Protein AF-A0A3L9GDR7-F1 (afdb_monomer)

Organism: Escherichia coli (NCBI:txid562)

Structure (mmCIF, N/CA/C/O backbone):
data_AF-A0A3L9GDR7-F1
#
_entry.id   AF-A0A3L9GDR7-F1
#
loop_
_atom_site.group_PDB
_atom_site.id
_atom_site.type_symbol
_atom_site.label_atom_id
_atom_site.label_alt_id
_atom_site.label_comp_id
_atom_site.label_asym_id
_atom_site.label_entity_id
_atom_site.label_seq_id
_atom_site.pdbx_PDB_ins_code
_atom_site.Cartn_x
_atom_site.Cartn_y
_atom_site.Cartn_z
_atom_site.occupancy
_atom_site.B_iso_or_equiv
_atom_site.auth_seq_id
_atom_site.auth_comp_id
_atom_site.auth_asym_id
_atom_site.auth_atom_id
_atom_site.pdbx_PDB_model_num
ATOM 1 N N . ASP A 1 1 ? 20.371 -0.815 12.938 1.00 69.19 1 ASP A N 1
ATOM 2 C CA . ASP A 1 1 ? 19.865 -1.945 12.138 1.00 69.19 1 ASP A CA 1
ATOM 3 C C . ASP A 1 1 ? 20.265 -1.809 10.680 1.00 69.19 1 ASP A C 1
ATOM 5 O O . ASP A 1 1 ? 20.265 -0.704 10.154 1.00 69.19 1 ASP A O 1
ATOM 9 N N . TYR A 1 2 ? 20.682 -2.911 10.053 1.00 84.44 2 TYR A N 1
ATOM 10 C CA . TYR A 1 2 ? 21.252 -2.934 8.693 1.00 84.44 2 TYR A CA 1
ATOM 11 C C . TYR A 1 2 ? 20.201 -3.149 7.584 1.00 84.44 2 TYR A C 1
ATOM 13 O O . TYR A 1 2 ? 20.555 -3.310 6.415 1.00 84.44 2 TYR A O 1
ATOM 21 N N . GLY A 1 3 ? 18.912 -3.115 7.931 1.00 91.44 3 GLY A N 1
ATOM 22 C CA . GLY A 1 3 ? 17.805 -3.408 7.024 1.00 91.44 3 GLY A CA 1
ATOM 23 C C . GLY A 1 3 ? 17.495 -4.900 6.913 1.00 91.44 3 GLY A C 1
ATOM 24 O O . GLY A 1 3 ? 18.061 -5.732 7.619 1.00 91.44 3 GLY A O 1
ATOM 25 N N . SER A 1 4 ? 16.556 -5.223 6.033 1.00 94.88 4 SER A N 1
ATOM 26 C CA . SER A 1 4 ? 16.102 -6.576 5.719 1.00 94.88 4 SER A CA 1
ATOM 27 C C . SER A 1 4 ? 16.281 -6.836 4.231 1.00 94.88 4 SER A C 1
ATOM 29 O O . SER A 1 4 ? 15.969 -5.980 3.406 1.00 94.88 4 SER A O 1
ATOM 31 N N . PHE A 1 5 ? 16.783 -8.020 3.900 1.00 96.75 5 PHE A N 1
ATOM 32 C CA . PHE A 1 5 ? 16.970 -8.487 2.532 1.00 96.75 5 PHE A CA 1
ATOM 33 C C . PHE A 1 5 ? 16.179 -9.775 2.331 1.00 96.75 5 PHE A C 1
ATOM 35 O O . PHE A 1 5 ? 16.183 -10.640 3.209 1.00 96.75 5 PHE A O 1
ATOM 42 N N . TYR A 1 6 ? 15.541 -9.919 1.174 1.00 95.88 6 TYR A N 1
ATOM 43 C CA . TYR A 1 6 ? 14.895 -11.163 0.782 1.00 95.88 6 TYR A CA 1
ATOM 44 C C . TYR A 1 6 ? 15.199 -11.513 -0.674 1.00 95.88 6 TYR A C 1
ATOM 46 O O . TYR A 1 6 ? 15.407 -10.647 -1.525 1.00 95.88 6 TYR A O 1
ATOM 54 N N . LEU A 1 7 ? 15.186 -12.814 -0.946 1.00 96.25 7 LEU A N 1
ATOM 55 C CA . LEU A 1 7 ? 15.279 -13.396 -2.275 1.00 96.25 7 LEU A CA 1
ATOM 56 C C . LEU A 1 7 ? 14.340 -14.601 -2.328 1.00 96.25 7 LEU A C 1
ATOM 58 O O . LEU A 1 7 ? 14.372 -15.456 -1.445 1.00 96.25 7 LEU A O 1
ATOM 62 N N . SER A 1 8 ? 13.520 -14.669 -3.368 1.00 95.56 8 SER A N 1
ATOM 63 C CA . SER A 1 8 ? 12.619 -15.781 -3.651 1.00 95.56 8 SER A CA 1
ATOM 64 C C . SER A 1 8 ? 12.641 -16.080 -5.145 1.00 95.56 8 SER A C 1
ATOM 66 O O . SER A 1 8 ? 12.823 -15.177 -5.960 1.00 95.56 8 SER A O 1
ATOM 68 N N . GLY A 1 9 ? 12.464 -17.340 -5.527 1.00 93.06 9 GLY A N 1
ATOM 69 C CA . GLY A 1 9 ? 12.417 -17.725 -6.929 1.00 93.06 9 GLY A CA 1
ATOM 70 C C . GLY A 1 9 ? 11.840 -19.113 -7.139 1.00 93.06 9 GLY A C 1
ATOM 71 O O . GLY A 1 9 ? 11.820 -19.943 -6.233 1.00 93.06 9 GLY A O 1
ATOM 72 N N . SER A 1 10 ? 11.355 -19.353 -8.351 1.00 91.75 10 SER A N 1
ATOM 73 C CA . SER A 1 10 ? 10.841 -20.646 -8.793 1.00 91.75 10 SER A CA 1
ATOM 74 C C . SER A 1 10 ? 11.346 -20.964 -10.190 1.00 91.75 10 SER A C 1
ATOM 76 O O . SER A 1 10 ? 11.576 -20.072 -11.011 1.00 91.75 10 SER A O 1
ATOM 78 N N . TRP A 1 11 ? 11.519 -22.256 -10.448 1.00 89.38 11 TRP A N 1
ATOM 79 C CA . TRP A 1 11 ? 11.953 -22.779 -11.730 1.00 89.38 11 TRP A CA 1
ATOM 80 C C . TRP A 1 11 ? 11.004 -23.894 -12.161 1.00 89.38 11 TRP A C 1
ATOM 82 O O . TRP A 1 11 ? 10.656 -24.756 -11.354 1.00 89.38 11 TRP A O 1
ATOM 92 N N . SER A 1 12 ? 10.521 -23.846 -13.398 1.00 87.44 12 SER A N 1
ATOM 93 C CA . SER A 1 12 ? 9.540 -24.794 -13.922 1.00 87.44 12 SER A CA 1
ATOM 94 C C . SER A 1 12 ? 9.901 -25.216 -15.337 1.00 87.44 12 SER A C 1
ATOM 96 O O . SER A 1 12 ? 10.039 -24.374 -16.226 1.00 87.44 12 SER A O 1
ATOM 98 N N . ASP A 1 13 ? 10.002 -26.528 -15.525 1.00 85.88 13 ASP A N 1
ATOM 99 C CA . ASP A 1 13 ? 10.283 -27.173 -16.803 1.00 85.88 13 ASP A CA 1
ATOM 100 C C . ASP A 1 13 ? 9.023 -27.893 -17.306 1.00 85.88 13 ASP A C 1
ATOM 102 O O . ASP A 1 13 ? 8.392 -28.662 -16.571 1.00 85.88 13 ASP A O 1
ATOM 106 N N . TYR A 1 14 ? 8.628 -27.607 -18.547 1.00 79.81 14 TYR A N 1
ATOM 107 C CA . TYR A 1 14 ? 7.411 -28.134 -19.153 1.00 79.81 14 TYR A CA 1
ATOM 108 C C . TYR A 1 14 ? 7.741 -29.192 -20.205 1.00 79.81 14 TYR A C 1
ATOM 110 O O . TYR A 1 14 ? 8.049 -28.889 -21.357 1.00 79.81 14 TYR A O 1
ATOM 118 N N . TRP A 1 15 ? 7.548 -30.456 -19.823 1.00 80.69 15 TRP A N 1
ATOM 119 C CA . TRP A 1 15 ? 7.809 -31.645 -20.645 1.00 80.69 15 TRP A CA 1
ATOM 120 C C . TRP A 1 15 ? 7.167 -31.619 -22.043 1.00 80.69 15 TRP A C 1
ATOM 122 O O . TRP A 1 15 ? 7.734 -32.156 -22.988 1.00 80.69 15 TRP A O 1
ATOM 132 N N . ALA A 1 16 ? 5.981 -31.018 -22.184 1.00 75.31 16 ALA A N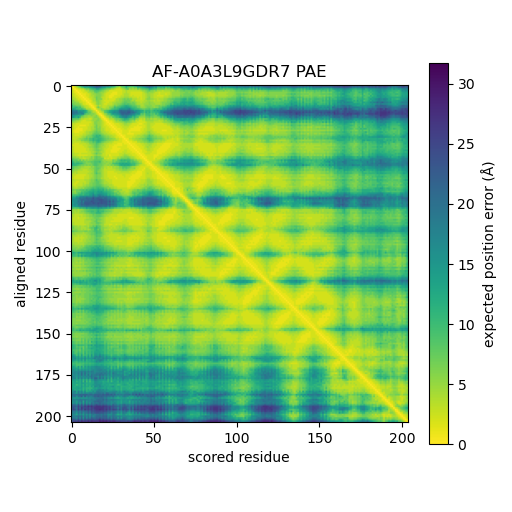 1
ATOM 133 C CA . ALA A 1 16 ? 5.218 -31.024 -23.434 1.00 75.31 16 ALA A CA 1
ATOM 134 C C . ALA A 1 16 ? 5.614 -29.910 -24.419 1.00 75.31 16 ALA A C 1
ATOM 136 O O . ALA A 1 16 ? 5.437 -30.076 -25.623 1.00 75.31 16 ALA A O 1
ATOM 137 N N . SER A 1 17 ? 6.124 -28.777 -23.927 1.00 71.06 17 SER A N 1
ATOM 138 C CA . SER A 1 17 ? 6.478 -27.615 -24.757 1.00 71.06 17 SER A CA 1
ATOM 139 C C . SER A 1 17 ? 7.986 -27.388 -24.874 1.00 71.06 17 SER A C 1
ATOM 141 O O . SER A 1 17 ? 8.406 -26.581 -25.700 1.00 71.06 17 SER A O 1
ATOM 143 N N . GLY A 1 18 ? 8.802 -28.060 -24.049 1.00 70.31 18 GLY A N 1
ATOM 144 C CA . GLY A 1 18 ? 10.247 -27.827 -23.952 1.00 70.31 18 GLY A CA 1
ATOM 145 C C . GLY A 1 18 ? 10.604 -26.419 -23.460 1.00 70.31 18 GLY A C 1
ATOM 146 O O . GLY A 1 18 ? 11.752 -25.995 -23.586 1.00 70.31 18 GLY A O 1
ATOM 147 N N . GLN A 1 19 ? 9.620 -25.669 -22.951 1.00 74.69 19 GLN A N 1
ATOM 148 C CA . GLN A 1 19 ? 9.817 -24.319 -22.445 1.00 74.69 19 GLN A CA 1
ATOM 149 C C . GLN A 1 19 ? 10.248 -24.352 -20.989 1.00 74.69 19 GLN A C 1
ATOM 151 O O . GLN A 1 19 ? 9.677 -25.061 -20.160 1.00 74.69 19 GLN A O 1
ATOM 156 N N . ASN A 1 20 ? 11.203 -23.484 -20.685 1.00 80.12 20 ASN A N 1
ATOM 157 C CA . ASN A 1 20 ? 11.745 -23.334 -19.358 1.00 80.12 20 ASN A CA 1
ATOM 158 C C . ASN A 1 20 ? 11.376 -21.963 -18.782 1.00 80.12 20 ASN A C 1
ATOM 160 O O . ASN A 1 20 ? 11.684 -20.942 -19.398 1.00 80.12 20 ASN A O 1
ATOM 164 N N . ARG A 1 21 ? 10.727 -21.929 -17.613 1.00 86.06 21 ARG A N 1
ATOM 165 C CA . ARG A 1 21 ? 10.271 -20.684 -16.975 1.00 86.06 21 ARG A CA 1
ATOM 166 C C . ARG A 1 21 ? 10.920 -20.500 -15.614 1.00 86.06 21 ARG A C 1
ATOM 168 O O . ARG A 1 21 ? 10.856 -21.374 -14.754 1.00 86.06 21 ARG A O 1
ATOM 175 N N . SER A 1 22 ? 11.512 -19.331 -15.409 1.00 88.38 22 SER A N 1
ATOM 176 C CA . SER A 1 22 ? 12.100 -18.916 -14.134 1.00 88.38 22 SER A CA 1
ATOM 177 C C . SER A 1 22 ? 11.459 -17.619 -13.653 1.00 88.38 22 SER A C 1
ATOM 179 O O . SER A 1 22 ? 11.500 -16.626 -14.384 1.00 88.38 22 SER A O 1
ATOM 181 N N . ASN A 1 23 ? 10.931 -17.607 -12.430 1.00 92.38 23 ASN A N 1
ATOM 182 C CA . ASN A 1 23 ? 10.469 -16.392 -11.757 1.00 92.38 23 ASN A CA 1
ATOM 183 C C . ASN A 1 23 ? 11.406 -16.084 -10.593 1.00 92.38 23 ASN A C 1
ATOM 185 O O . ASN A 1 23 ? 11.837 -17.005 -9.896 1.00 92.38 23 ASN A O 1
ATOM 189 N N . TYR A 1 24 ? 11.691 -14.811 -10.345 1.00 93.69 24 TYR A N 1
ATOM 190 C CA . TYR A 1 24 ? 12.444 -14.399 -9.161 1.00 93.69 24 TYR A CA 1
ATOM 191 C C . TYR A 1 24 ? 11.939 -13.066 -8.623 1.00 93.69 24 TYR A C 1
ATOM 193 O O . TYR A 1 24 ? 11.409 -12.245 -9.366 1.00 93.69 24 TYR A O 1
ATOM 201 N N . SER A 1 25 ? 12.129 -12.851 -7.328 1.00 95.94 25 SER A N 1
ATOM 202 C CA . SER A 1 25 ? 11.880 -11.595 -6.635 1.00 95.94 25 SER A CA 1
ATOM 203 C C . SER A 1 25 ? 12.989 -11.373 -5.615 1.00 95.94 25 SER A C 1
ATOM 205 O O . SER A 1 25 ? 13.296 -12.253 -4.809 1.00 95.94 25 SER A O 1
ATOM 207 N N . ILE A 1 26 ? 13.621 -10.212 -5.683 1.00 97.06 26 ILE A N 1
ATOM 208 C CA . ILE A 1 26 ? 14.685 -9.778 -4.785 1.00 97.06 26 ILE A CA 1
ATOM 209 C C . ILE A 1 26 ? 14.302 -8.422 -4.219 1.00 97.06 26 ILE A C 1
ATOM 211 O O . ILE A 1 26 ? 13.814 -7.561 -4.949 1.00 97.06 26 ILE A O 1
ATOM 215 N N . GLY A 1 27 ? 14.544 -8.202 -2.932 1.00 97.31 27 GLY A N 1
ATOM 216 C CA . GLY A 1 27 ? 14.268 -6.911 -2.332 1.00 97.31 27 GLY A CA 1
ATOM 217 C C . GLY A 1 27 ? 15.111 -6.606 -1.112 1.00 97.31 27 GLY A C 1
ATOM 218 O O . GLY A 1 27 ? 15.618 -7.488 -0.422 1.00 97.31 27 GLY A O 1
ATOM 219 N N . TYR A 1 28 ? 15.250 -5.312 -0.864 1.00 97.44 28 TYR A N 1
ATOM 220 C CA . TYR A 1 28 ? 15.905 -4.746 0.296 1.00 97.44 28 TYR A CA 1
ATOM 221 C C . TYR A 1 28 ? 15.039 -3.628 0.864 1.00 97.44 28 TYR A C 1
ATOM 223 O O . TYR A 1 28 ? 14.533 -2.788 0.124 1.00 97.44 28 TYR A O 1
ATOM 231 N N . SER A 1 29 ? 14.889 -3.591 2.180 1.00 97.12 29 SER A N 1
ATOM 232 C CA . SER A 1 29 ? 14.174 -2.526 2.875 1.00 97.12 29 SER A CA 1
ATOM 233 C C . SER A 1 29 ? 14.915 -2.116 4.130 1.00 97.12 29 SER A C 1
ATOM 235 O O . SER A 1 29 ? 15.458 -2.965 4.837 1.00 97.12 29 SER A O 1
ATOM 237 N N . ASN A 1 30 ? 14.904 -0.831 4.454 1.00 96.50 30 ASN A N 1
ATOM 238 C CA . ASN A 1 30 ? 15.492 -0.338 5.688 1.00 96.50 30 ASN A CA 1
ATOM 239 C C . ASN A 1 30 ? 14.718 0.871 6.226 1.00 96.50 30 ASN A C 1
ATOM 241 O O . ASN A 1 30 ? 13.957 1.525 5.514 1.00 96.50 30 ASN A O 1
ATOM 245 N N . SER A 1 31 ? 14.929 1.165 7.502 1.00 94.25 31 SER A N 1
ATOM 246 C CA . SER A 1 31 ? 14.439 2.361 8.176 1.00 94.25 31 SER A CA 1
ATOM 247 C C . SER A 1 31 ? 15.587 3.339 8.409 1.00 94.25 31 SER A C 1
ATOM 249 O O . SER A 1 31 ? 16.656 2.963 8.888 1.00 94.25 31 SER A O 1
ATOM 251 N N . ALA A 1 32 ? 15.347 4.606 8.108 1.00 90.50 32 ALA A N 1
ATOM 252 C CA . ALA A 1 32 ? 16.187 5.742 8.444 1.00 90.50 32 ALA A CA 1
ATOM 253 C C . ALA A 1 32 ? 15.490 6.627 9.496 1.00 90.50 32 ALA A C 1
ATOM 255 O O . ALA A 1 32 ? 14.330 6.424 9.847 1.00 90.50 32 ALA A O 1
ATOM 256 N N . SER A 1 33 ? 16.182 7.653 9.994 1.00 89.50 33 SER A N 1
ATOM 257 C CA . SER A 1 33 ? 15.616 8.594 10.976 1.00 89.50 33 SER A CA 1
ATOM 258 C C . SER A 1 33 ? 14.411 9.388 10.454 1.00 89.50 33 SER A C 1
ATOM 260 O O . SER A 1 33 ? 13.586 9.840 11.247 1.00 89.50 33 SER A O 1
ATOM 262 N N . TRP A 1 34 ? 14.313 9.558 9.133 1.00 88.25 34 TRP A N 1
ATOM 263 C CA . TRP A 1 34 ? 13.260 10.314 8.456 1.00 88.25 34 TRP A CA 1
ATOM 264 C C . TRP A 1 34 ? 12.086 9.449 7.974 1.00 88.25 34 TRP A C 1
ATOM 266 O O . TRP A 1 34 ? 11.064 10.001 7.581 1.00 88.25 34 TRP A O 1
ATOM 276 N N . GLY A 1 35 ? 12.197 8.119 7.993 1.00 92.88 35 GLY A N 1
ATOM 277 C CA . GLY A 1 35 ? 11.185 7.228 7.423 1.00 92.88 35 GLY A CA 1
ATOM 278 C C . GLY A 1 35 ? 11.744 5.860 7.054 1.00 92.88 35 GLY A C 1
ATOM 279 O O . GLY A 1 35 ? 12.823 5.482 7.501 1.00 92.88 35 GLY A O 1
ATOM 280 N N . SER A 1 36 ? 11.033 5.109 6.226 1.00 95.31 36 SER A N 1
ATOM 281 C CA . SER A 1 36 ? 11.498 3.838 5.670 1.00 95.31 36 SER A CA 1
ATOM 282 C C . SER A 1 36 ? 11.566 3.891 4.152 1.00 95.31 36 SER A C 1
ATOM 284 O O . SER A 1 36 ? 10.910 4.705 3.499 1.00 95.31 36 SER A O 1
ATOM 286 N N . TYR A 1 37 ? 12.401 3.028 3.588 1.00 95.69 37 TYR A N 1
ATOM 287 C CA . TYR A 1 37 ? 12.510 2.854 2.151 1.00 95.69 37 TYR A CA 1
ATOM 288 C C . TYR A 1 37 ? 12.671 1.381 1.799 1.00 95.69 37 TYR A C 1
ATOM 290 O O . TYR A 1 37 ? 13.215 0.589 2.575 1.00 95.69 37 TYR A O 1
ATOM 298 N N . SER A 1 38 ? 12.221 1.016 0.608 1.00 97.38 38 SER A N 1
ATOM 299 C CA . SER A 1 38 ? 12.443 -0.300 0.036 1.00 97.38 38 SER A CA 1
ATOM 300 C C . SER A 1 38 ? 12.698 -0.221 -1.461 1.00 97.38 38 SER A C 1
ATOM 302 O O . SER A 1 38 ? 12.231 0.681 -2.155 1.00 97.38 38 SER A O 1
ATOM 304 N N . VAL A 1 39 ? 13.478 -1.178 -1.945 1.00 97.44 39 VAL A N 1
ATOM 305 C CA . VAL A 1 39 ? 13.720 -1.434 -3.358 1.00 97.44 39 VAL A CA 1
ATOM 306 C C . VAL A 1 39 ? 13.512 -2.915 -3.608 1.00 97.44 39 VAL A C 1
ATOM 308 O O . VAL A 1 39 ? 14.019 -3.749 -2.857 1.00 97.44 39 VAL A O 1
ATOM 311 N N . SER A 1 40 ? 12.783 -3.258 -4.658 1.00 97.38 40 SER A N 1
ATOM 312 C CA . SER A 1 40 ? 12.674 -4.636 -5.119 1.00 97.38 40 SER A CA 1
ATOM 313 C C . SER A 1 40 ? 12.735 -4.721 -6.634 1.00 97.38 40 SER A C 1
ATOM 315 O O . SER A 1 40 ? 12.433 -3.768 -7.348 1.00 97.38 40 SER A O 1
ATOM 317 N N . ALA A 1 41 ? 13.168 -5.875 -7.123 1.00 96.94 41 ALA A N 1
ATOM 318 C CA . ALA A 1 41 ? 13.148 -6.237 -8.527 1.00 96.94 41 ALA A CA 1
ATOM 319 C C . ALA A 1 41 ? 12.533 -7.627 -8.657 1.00 96.94 41 ALA A C 1
ATOM 321 O O . ALA A 1 41 ? 12.805 -8.512 -7.844 1.00 96.94 41 ALA A O 1
ATOM 322 N N . GLN A 1 42 ? 11.727 -7.839 -9.686 1.00 95.88 42 GLN A N 1
ATOM 323 C CA . GLN A 1 42 ? 11.112 -9.132 -9.945 1.00 95.88 42 GLN A CA 1
ATOM 324 C C . GLN A 1 42 ? 11.038 -9.426 -11.437 1.00 95.88 42 GLN A C 1
ATOM 326 O O . GLN A 1 42 ? 10.917 -8.509 -12.245 1.00 95.88 42 GLN A O 1
ATOM 331 N N . ARG A 1 43 ? 11.077 -10.715 -11.770 1.00 94.44 43 ARG A N 1
ATOM 332 C CA . ARG A 1 43 ? 10.770 -11.246 -13.096 1.00 94.44 43 ARG A CA 1
ATOM 333 C C . ARG A 1 43 ? 9.599 -12.203 -12.996 1.00 94.44 43 ARG A C 1
ATOM 335 O O . ARG A 1 43 ? 9.633 -13.141 -12.195 1.00 94.44 43 ARG A O 1
ATOM 342 N N . SER A 1 44 ? 8.625 -11.997 -13.867 1.00 92.06 44 SER A N 1
ATOM 343 C CA . SER A 1 44 ? 7.516 -12.909 -14.121 1.00 92.06 44 SER A CA 1
ATOM 344 C C . SER A 1 44 ? 7.391 -13.216 -15.618 1.00 92.06 44 SER A C 1
ATOM 346 O O . SER A 1 44 ? 8.211 -12.758 -16.416 1.00 92.06 44 SER A O 1
ATOM 348 N N . TRP A 1 45 ? 6.412 -14.033 -15.998 1.00 88.88 45 TRP A N 1
ATOM 349 C CA . TRP A 1 45 ? 6.104 -14.362 -17.391 1.00 88.88 45 TRP A CA 1
ATOM 350 C C . TRP A 1 45 ? 4.629 -14.077 -17.648 1.00 88.88 45 TRP A C 1
ATOM 352 O O . TRP A 1 45 ? 3.791 -14.445 -16.822 1.00 88.88 45 TRP A O 1
ATOM 362 N N . ASN A 1 46 ? 4.315 -13.451 -18.779 1.00 83.69 46 ASN A N 1
ATOM 363 C CA . ASN A 1 46 ? 2.932 -13.220 -19.188 1.00 83.69 46 ASN A CA 1
ATOM 364 C C . ASN A 1 46 ? 2.333 -14.455 -19.900 1.00 83.69 46 ASN A C 1
ATOM 366 O O . ASN A 1 46 ? 2.992 -15.488 -20.072 1.00 83.69 46 ASN A O 1
ATOM 370 N N . GLU A 1 47 ? 1.065 -14.351 -20.305 1.00 79.44 47 GLU A N 1
ATOM 371 C CA . GLU A 1 47 ? 0.337 -15.422 -21.003 1.00 79.44 47 GLU A CA 1
ATOM 372 C C . GLU A 1 47 ? 0.968 -15.782 -22.360 1.00 79.44 47 GLU A C 1
ATOM 374 O O . GLU A 1 47 ? 0.966 -16.954 -22.741 1.00 79.44 47 GLU A O 1
ATOM 379 N N . ASP A 1 48 ? 1.591 -14.806 -23.029 1.00 83.19 48 ASP A N 1
ATOM 380 C CA . ASP A 1 48 ? 2.271 -14.965 -24.321 1.00 83.19 48 ASP A CA 1
ATOM 381 C C . ASP A 1 48 ? 3.659 -15.624 -24.205 1.00 83.19 48 ASP A C 1
ATOM 383 O O . ASP A 1 48 ? 4.257 -16.021 -25.206 1.00 83.19 48 ASP A O 1
ATOM 387 N N . GLY A 1 49 ? 4.169 -15.796 -22.981 1.00 81.88 49 GLY A N 1
ATOM 388 C CA . GLY A 1 49 ? 5.495 -16.355 -22.731 1.00 81.88 49 GLY A CA 1
ATOM 389 C C . GLY A 1 49 ? 6.633 -15.343 -22.872 1.00 81.88 49 GLY A C 1
ATOM 390 O O . GLY A 1 49 ? 7.783 -15.755 -23.002 1.00 81.88 49 GLY A O 1
ATOM 391 N N . ASP A 1 50 ? 6.344 -14.047 -22.799 1.00 87.25 50 ASP A N 1
ATOM 392 C CA . ASP A 1 50 ? 7.348 -12.998 -22.653 1.00 87.25 50 ASP A CA 1
ATOM 393 C C . ASP A 1 50 ? 7.672 -12.757 -21.176 1.00 87.25 50 ASP A C 1
ATOM 395 O O . ASP A 1 50 ? 6.812 -12.836 -20.294 1.00 87.25 50 ASP A O 1
ATOM 399 N N . THR A 1 51 ? 8.928 -12.407 -20.897 1.00 89.81 51 THR A N 1
ATOM 400 C CA . THR A 1 51 ? 9.348 -12.007 -19.551 1.00 89.81 51 THR A CA 1
ATOM 401 C C . THR A 1 51 ? 8.811 -10.625 -19.216 1.00 89.81 51 THR A C 1
ATOM 403 O O . THR A 1 51 ? 8.995 -9.688 -19.997 1.00 89.81 51 THR A O 1
ATOM 406 N N . ASP A 1 52 ? 8.233 -10.473 -18.034 1.00 91.62 52 ASP A N 1
ATOM 407 C CA . ASP A 1 52 ? 7.831 -9.193 -17.467 1.00 91.62 52 ASP A CA 1
ATOM 408 C C . ASP A 1 52 ? 8.712 -8.877 -16.255 1.00 91.62 52 ASP A C 1
ATOM 410 O O . ASP A 1 52 ? 8.620 -9.520 -15.204 1.00 91.62 52 ASP A O 1
ATOM 414 N N . ASP A 1 53 ? 9.641 -7.947 -16.459 1.00 94.31 53 ASP A N 1
ATOM 415 C CA . ASP A 1 53 ? 10.597 -7.491 -15.459 1.00 94.31 53 ASP A CA 1
ATOM 416 C C . ASP A 1 53 ? 10.072 -6.207 -14.838 1.00 94.31 53 ASP A C 1
ATOM 418 O O . ASP A 1 53 ? 9.648 -5.310 -15.554 1.00 94.31 53 ASP A O 1
ATOM 422 N N . SER A 1 54 ? 10.125 -6.078 -13.518 1.00 95.12 54 SER A N 1
ATOM 423 C CA . SER A 1 54 ? 9.706 -4.850 -12.846 1.00 95.12 54 SER A CA 1
ATOM 424 C C . SER A 1 54 ? 10.632 -4.508 -11.694 1.00 95.12 54 SER A C 1
ATOM 426 O O . SER A 1 54 ? 11.033 -5.383 -10.927 1.00 95.12 54 SER A O 1
ATOM 428 N N . VAL A 1 55 ? 10.935 -3.222 -11.543 1.00 97.19 55 VAL A N 1
ATOM 429 C CA . VAL A 1 55 ? 11.546 -2.663 -10.334 1.00 97.19 55 VAL A CA 1
ATOM 430 C C . VAL A 1 55 ? 10.530 -1.810 -9.602 1.00 97.19 55 VAL A C 1
ATOM 432 O O . VAL A 1 55 ? 9.777 -1.076 -10.234 1.00 97.19 55 VAL A O 1
ATOM 435 N N . TYR A 1 56 ? 10.555 -1.888 -8.276 1.00 97.44 56 TYR A N 1
ATOM 436 C CA . TYR A 1 56 ? 9.746 -1.093 -7.368 1.00 97.44 56 TYR A CA 1
ATOM 437 C C . TYR A 1 56 ? 10.646 -0.353 -6.385 1.00 97.44 56 TYR A C 1
ATOM 439 O O . TYR A 1 56 ? 11.610 -0.907 -5.858 1.00 97.44 56 TYR A O 1
ATOM 447 N N . LEU A 1 57 ? 10.307 0.901 -6.121 1.00 97.75 57 LEU A N 1
ATOM 448 C CA . LEU A 1 57 ? 10.892 1.736 -5.083 1.00 97.75 57 LEU A CA 1
ATOM 449 C C . LEU A 1 57 ? 9.749 2.248 -4.216 1.00 97.75 57 LEU A C 1
ATOM 451 O O . LEU A 1 57 ? 8.764 2.746 -4.750 1.00 97.75 57 LEU A O 1
ATOM 455 N N . SER A 1 58 ? 9.871 2.151 -2.898 1.00 97.12 58 SER A N 1
ATOM 456 C CA . SER A 1 58 ? 8.886 2.700 -1.967 1.00 97.12 58 SER A CA 1
ATOM 457 C C . SER A 1 58 ? 9.575 3.527 -0.898 1.00 97.12 58 SER A C 1
ATOM 459 O O . SER A 1 58 ? 10.619 3.135 -0.382 1.00 97.12 58 SER A O 1
ATOM 461 N N . PHE A 1 59 ? 8.968 4.649 -0.541 1.00 96.56 59 PHE A N 1
ATOM 462 C CA . PHE A 1 59 ? 9.391 5.541 0.529 1.00 96.56 59 PHE A CA 1
ATOM 463 C C . PHE A 1 59 ? 8.183 5.842 1.407 1.00 96.56 59 PHE A C 1
ATOM 465 O O . PHE A 1 59 ? 7.158 6.274 0.888 1.00 96.56 59 PHE A O 1
ATOM 472 N N . THR A 1 60 ? 8.309 5.666 2.717 1.00 96.38 60 THR A N 1
ATOM 473 C CA . THR A 1 60 ? 7.255 5.997 3.683 1.00 96.38 60 THR A CA 1
ATOM 474 C C . THR A 1 60 ? 7.817 6.965 4.709 1.00 96.38 60 THR A C 1
ATOM 476 O O . THR A 1 60 ? 8.777 6.661 5.417 1.00 96.38 60 THR A O 1
ATOM 479 N N . ILE A 1 61 ? 7.222 8.151 4.791 1.00 95.06 61 ILE A N 1
ATOM 480 C CA . ILE A 1 61 ? 7.671 9.251 5.643 1.00 95.06 61 ILE A CA 1
ATOM 481 C C . ILE A 1 61 ? 6.546 9.592 6.624 1.00 95.06 61 ILE A C 1
ATOM 483 O O . ILE A 1 61 ? 5.495 10.080 6.200 1.00 95.06 61 ILE A O 1
ATOM 487 N N . PRO A 1 62 ? 6.738 9.386 7.938 1.00 92.88 62 PRO A N 1
ATOM 488 C CA . PRO A 1 62 ? 5.809 9.898 8.936 1.00 92.88 62 PRO A CA 1
ATOM 489 C C . PRO A 1 62 ? 5.817 11.432 8.916 1.00 92.88 62 PRO A C 1
ATOM 491 O O . PRO A 1 62 ? 6.871 12.062 9.016 1.00 92.88 62 PRO A O 1
ATOM 494 N N . ILE A 1 63 ? 4.644 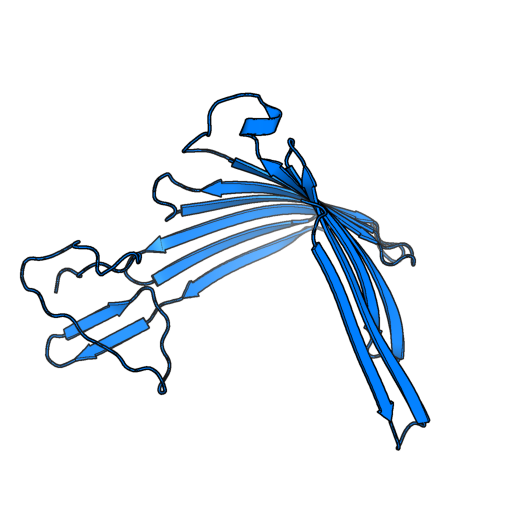12.056 8.818 1.00 89.25 63 ILE A N 1
ATOM 495 C CA . ILE A 1 63 ? 4.496 13.517 8.694 1.00 89.25 63 ILE A CA 1
ATOM 496 C C . ILE A 1 63 ? 5.089 14.246 9.908 1.00 89.25 63 ILE A C 1
ATOM 498 O O . ILE A 1 63 ? 5.679 15.313 9.759 1.00 89.25 63 ILE A O 1
ATOM 502 N N . GLU A 1 64 ? 5.005 13.652 11.098 1.00 87.44 64 GLU A N 1
ATOM 503 C CA . GLU A 1 64 ? 5.654 14.158 12.317 1.00 87.44 64 GLU A CA 1
ATOM 504 C C . GLU A 1 64 ? 7.174 14.343 12.161 1.00 87.44 64 GLU A C 1
ATOM 506 O O . GLU A 1 64 ? 7.729 15.334 12.632 1.00 87.44 64 GLU A O 1
ATOM 511 N N . LYS A 1 65 ? 7.851 13.437 11.440 1.00 84.69 65 LYS A N 1
ATOM 512 C CA . LYS A 1 65 ? 9.296 13.501 11.187 1.00 84.69 65 LYS A CA 1
ATOM 513 C C . LYS A 1 65 ? 9.627 14.563 10.148 1.00 84.69 65 LYS A C 1
ATOM 515 O O . LYS A 1 65 ? 10.682 15.181 10.237 1.00 84.69 65 LYS A O 1
ATOM 520 N N . LEU A 1 66 ? 8.722 14.793 9.194 1.00 82.12 66 LEU A N 1
ATOM 521 C CA . LEU A 1 66 ? 8.863 15.826 8.169 1.00 82.12 66 LEU A CA 1
ATOM 522 C C . LEU A 1 66 ? 8.660 17.238 8.740 1.00 82.12 66 LEU A C 1
ATOM 524 O O . LEU A 1 66 ? 9.395 18.156 8.390 1.00 82.12 66 LEU A O 1
ATOM 528 N N . LEU A 1 67 ? 7.660 17.412 9.610 1.00 82.19 67 LEU A N 1
ATOM 529 C CA . LEU A 1 67 ? 7.285 18.711 10.180 1.00 82.19 67 LEU A CA 1
ATOM 530 C C . LEU A 1 67 ? 7.986 19.018 11.513 1.00 82.19 67 LEU A C 1
ATOM 532 O O . LEU A 1 67 ? 7.882 20.141 12.003 1.00 82.19 67 LEU A O 1
ATOM 536 N N . GLY A 1 68 ? 8.679 18.043 12.109 1.00 74.19 68 GLY A N 1
ATOM 537 C CA . GLY A 1 68 ? 9.349 18.192 13.404 1.00 74.19 68 GLY A CA 1
ATOM 538 C C . GLY A 1 68 ? 8.384 18.427 14.570 1.00 74.19 68 GLY A C 1
ATOM 539 O O . GLY A 1 68 ? 8.777 19.003 15.582 1.00 74.19 68 GLY A O 1
ATOM 540 N N . THR A 1 69 ? 7.119 18.031 14.420 1.00 73.69 69 THR A N 1
ATOM 541 C CA . THR A 1 69 ? 6.072 18.200 15.436 1.00 73.69 69 THR A CA 1
ATOM 542 C C . THR A 1 69 ? 5.853 16.907 16.211 1.00 73.69 69 THR A C 1
ATOM 544 O O . THR A 1 69 ? 6.158 15.827 15.712 1.00 73.69 69 THR A O 1
ATOM 547 N N . GLU A 1 70 ? 5.265 17.004 17.405 1.00 74.44 70 GLU A N 1
ATOM 548 C CA . GLU A 1 70 ? 4.812 15.825 18.148 1.00 74.44 70 GLU A CA 1
ATOM 549 C C . GLU A 1 70 ? 3.813 14.983 17.338 1.00 74.44 70 GLU A C 1
ATOM 551 O O . GLU A 1 70 ? 3.144 15.477 16.418 1.00 74.44 70 GLU A O 1
ATOM 556 N N . GLN A 1 71 ? 3.739 13.701 17.695 1.00 68.69 71 GLN A N 1
ATOM 557 C CA . GLN A 1 71 ? 2.912 12.698 17.040 1.00 68.69 71 GLN A CA 1
ATOM 558 C C . GLN A 1 71 ? 1.447 13.131 17.045 1.00 68.69 71 GLN A C 1
ATOM 560 O O . GLN A 1 71 ? 0.805 13.237 18.091 1.00 68.69 71 GLN A O 1
ATOM 565 N N . ARG A 1 72 ? 0.911 13.418 15.856 1.00 68.06 72 ARG A N 1
ATOM 566 C CA . ARG A 1 72 ? -0.484 13.832 15.708 1.00 68.06 72 ARG A CA 1
ATOM 567 C C . ARG A 1 72 ? -1.391 12.620 15.886 1.00 68.06 72 ARG A C 1
ATOM 569 O O . ARG A 1 72 ? -1.298 11.656 15.127 1.00 68.06 72 ARG A O 1
ATOM 576 N N . THR A 1 73 ? -2.304 12.692 16.849 1.00 68.06 73 THR A N 1
ATOM 577 C CA . THR A 1 73 ? -3.316 11.645 17.060 1.00 68.06 73 TH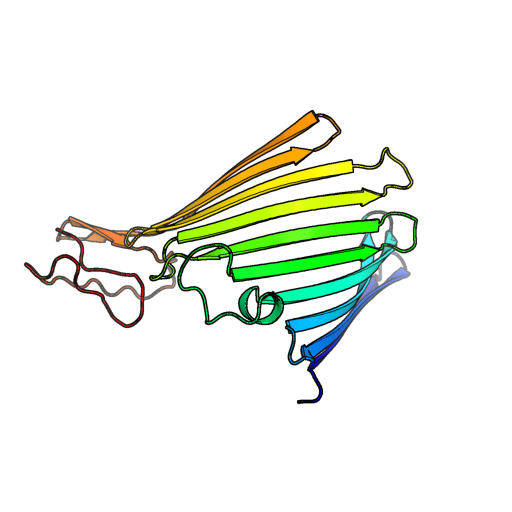R A CA 1
ATOM 578 C C . THR A 1 73 ? -4.392 11.653 15.968 1.00 68.06 73 THR A C 1
ATOM 580 O O . THR A 1 73 ? -5.014 10.631 15.711 1.00 68.06 73 THR A O 1
ATOM 583 N N . SER A 1 74 ? -4.540 12.777 15.255 1.00 70.44 74 SER A N 1
ATOM 584 C CA . SER A 1 74 ? -5.551 12.983 14.218 1.00 70.44 74 SER A CA 1
ATOM 585 C C . SER A 1 74 ? -4.980 13.665 12.969 1.00 70.44 74 SER A C 1
ATOM 587 O O . SER A 1 74 ? -3.987 14.398 13.026 1.00 70.44 74 SER A O 1
ATOM 589 N N . GLY A 1 75 ? -5.638 13.452 11.831 1.00 86.25 75 GLY A N 1
ATOM 590 C CA . GLY A 1 75 ? -5.197 13.917 10.517 1.00 86.25 75 GLY A CA 1
ATOM 591 C C . GLY A 1 75 ? -4.356 12.881 9.765 1.00 86.25 75 GLY A C 1
ATOM 592 O O . GLY A 1 75 ? -4.182 11.744 10.203 1.00 86.25 75 GLY A O 1
ATOM 593 N N . PHE A 1 76 ? -3.839 13.287 8.607 1.00 90.19 76 PHE A N 1
ATOM 594 C CA . PHE A 1 76 ? -2.867 12.488 7.871 1.00 90.19 76 PHE A CA 1
ATOM 595 C C . PHE A 1 76 ? -1.588 12.326 8.701 1.00 90.19 76 PHE A C 1
ATOM 597 O O . PHE A 1 76 ? -1.065 13.301 9.248 1.00 90.19 76 PHE A O 1
ATOM 604 N N . GLN A 1 77 ? -1.089 11.097 8.779 1.00 91.31 77 GLN A N 1
ATOM 605 C CA . GLN A 1 77 ? 0.040 10.705 9.623 1.00 91.31 77 GLN A CA 1
ATOM 606 C C . GLN A 1 77 ? 1.266 10.283 8.818 1.00 91.31 77 GLN A C 1
ATOM 608 O O . GLN A 1 77 ? 2.388 10.446 9.294 1.00 91.31 77 GLN A O 1
ATOM 613 N N . SER A 1 78 ? 1.081 9.774 7.601 1.00 93.06 78 SER A N 1
ATOM 614 C CA . SER A 1 78 ? 2.179 9.329 6.743 1.00 93.06 78 SER A CA 1
ATOM 615 C C . SER A 1 78 ? 1.987 9.770 5.297 1.00 93.06 78 SER A C 1
ATOM 617 O O . SER A 1 78 ? 0.869 10.050 4.849 1.00 93.06 78 SER A O 1
ATOM 619 N N . ILE A 1 79 ? 3.107 9.878 4.591 1.00 95.69 79 ILE A N 1
ATOM 620 C CA . ILE A 1 79 ? 3.175 10.038 3.143 1.00 95.69 79 ILE A CA 1
ATOM 621 C C . ILE A 1 79 ? 3.944 8.843 2.597 1.00 95.69 79 ILE A C 1
ATOM 623 O O . ILE A 1 79 ? 5.083 8.603 2.999 1.00 95.69 79 ILE A O 1
ATOM 627 N N . ASP A 1 80 ? 3.335 8.140 1.656 1.00 96.62 80 ASP A N 1
ATOM 628 C CA . ASP A 1 80 ? 3.930 7.029 0.936 1.00 96.62 80 ASP A CA 1
ATOM 629 C C . ASP A 1 80 ? 4.167 7.450 -0.511 1.00 96.62 80 ASP A C 1
ATOM 631 O O . ASP A 1 80 ? 3.321 8.077 -1.147 1.00 96.62 80 ASP A O 1
ATOM 635 N N . THR A 1 81 ? 5.338 7.135 -1.042 1.00 97.44 81 THR A N 1
ATOM 636 C CA . THR A 1 81 ? 5.691 7.352 -2.442 1.00 97.44 81 THR A CA 1
ATOM 637 C C . THR A 1 81 ? 6.205 6.052 -3.012 1.00 97.44 81 THR A C 1
ATOM 639 O O . THR A 1 81 ? 7.193 5.510 -2.527 1.00 97.44 81 THR A O 1
ATOM 642 N N . GLN A 1 82 ? 5.537 5.560 -4.042 1.00 97.31 82 GLN A N 1
ATOM 643 C CA . GLN A 1 82 ? 5.855 4.313 -4.715 1.00 97.31 82 GLN A CA 1
ATOM 644 C C . GLN A 1 82 ? 6.165 4.612 -6.176 1.00 97.31 82 GLN A C 1
ATOM 646 O O . GLN A 1 82 ? 5.441 5.349 -6.842 1.00 97.31 82 GLN A O 1
ATOM 651 N N . MET A 1 83 ? 7.249 4.047 -6.679 1.00 97.31 83 MET A N 1
ATOM 652 C CA . MET A 1 83 ? 7.640 4.134 -8.076 1.00 97.31 83 MET A CA 1
ATOM 653 C C . MET A 1 83 ? 7.844 2.734 -8.618 1.00 97.31 83 MET A C 1
ATOM 655 O O . MET A 1 83 ? 8.429 1.895 -7.936 1.00 97.31 83 MET A O 1
ATOM 659 N N . SER A 1 84 ? 7.418 2.491 -9.848 1.00 96.81 84 SER A N 1
ATOM 660 C CA . SER A 1 84 ? 7.725 1.252 -10.546 1.00 96.81 84 SER A CA 1
ATOM 661 C C . SER A 1 84 ? 8.083 1.488 -12.006 1.00 96.81 84 SER A C 1
ATOM 663 O O . SER A 1 84 ? 7.690 2.489 -12.608 1.00 96.81 84 SER A O 1
ATOM 665 N N . SER A 1 85 ? 8.872 0.576 -12.567 1.00 95.69 85 SER A N 1
ATOM 666 C CA . SER A 1 85 ? 9.259 0.583 -13.977 1.00 95.69 85 SER A CA 1
ATOM 667 C C . SER A 1 85 ? 9.359 -0.839 -14.495 1.00 95.69 85 SER A C 1
ATOM 669 O O . SER A 1 85 ? 9.936 -1.692 -13.820 1.00 95.69 85 SER A O 1
ATOM 671 N N . ASP A 1 86 ? 8.842 -1.070 -15.699 1.00 93.25 86 ASP A N 1
ATOM 672 C CA . ASP A 1 86 ? 8.953 -2.352 -16.397 1.00 93.25 86 ASP A CA 1
ATOM 673 C C . ASP A 1 86 ? 10.180 -2.449 -17.326 1.00 93.25 86 ASP A C 1
ATOM 675 O O . ASP A 1 86 ? 10.336 -3.409 -18.079 1.00 93.25 86 ASP A O 1
ATOM 679 N N . PHE A 1 87 ? 11.026 -1.409 -17.350 1.00 89.75 87 PHE A N 1
ATOM 680 C CA . PHE A 1 87 ? 12.146 -1.230 -18.292 1.00 89.75 87 PHE A CA 1
ATOM 681 C C . PHE A 1 87 ? 11.782 -1.253 -19.787 1.00 89.75 87 PHE A C 1
ATOM 683 O O . PHE A 1 87 ? 12.658 -1.093 -20.640 1.00 89.75 87 PHE A O 1
ATOM 690 N N . LYS A 1 88 ? 10.506 -1.403 -20.137 1.00 90.62 88 LYS A N 1
ATOM 691 C CA . LYS A 1 88 ? 9.994 -1.408 -21.511 1.00 90.62 88 LYS A CA 1
ATOM 692 C C . LYS A 1 88 ? 9.345 -0.086 -21.886 1.00 90.62 88 LYS A C 1
ATOM 694 O O . LYS A 1 88 ? 9.013 0.097 -23.056 1.00 90.62 88 LYS A O 1
ATOM 699 N N . GLY A 1 89 ? 9.252 0.848 -20.944 1.00 86.94 89 GLY A N 1
ATOM 700 C CA . GLY A 1 89 ? 8.773 2.213 -21.143 1.00 86.94 89 GLY A CA 1
ATOM 701 C C . GLY A 1 89 ? 7.512 2.533 -20.351 1.00 86.94 89 GLY A C 1
ATOM 702 O O . GLY A 1 89 ? 7.051 3.670 -20.428 1.00 86.94 89 GLY A O 1
ATOM 703 N N . ASN A 1 90 ? 6.989 1.580 -19.574 1.00 93.19 90 ASN A N 1
ATOM 704 C CA . ASN A 1 90 ? 5.914 1.843 -18.637 1.00 93.19 90 ASN A CA 1
ATOM 705 C C . ASN A 1 90 ? 6.509 2.156 -17.264 1.00 93.19 90 ASN A C 1
ATOM 707 O O . ASN A 1 90 ? 7.260 1.368 -16.689 1.00 93.19 90 ASN A O 1
ATOM 711 N N . ASN A 1 91 ? 6.193 3.343 -16.754 1.00 95.56 91 ASN A N 1
ATOM 712 C CA . ASN A 1 91 ? 6.670 3.811 -15.459 1.00 95.56 91 ASN A CA 1
ATOM 713 C C . ASN A 1 91 ? 5.485 4.351 -14.674 1.00 95.56 91 ASN A C 1
ATOM 715 O O . ASN A 1 91 ? 4.672 5.092 -15.222 1.00 95.56 91 ASN A O 1
ATOM 719 N N . GLN A 1 92 ? 5.404 4.025 -13.394 1.00 96.06 92 GLN A N 1
ATOM 720 C CA . GLN A 1 92 ? 4.343 4.503 -12.524 1.00 96.06 92 GLN A CA 1
ATOM 721 C C . GLN A 1 92 ? 4.946 5.219 -11.324 1.00 96.06 92 GLN A C 1
ATOM 723 O O . GLN A 1 92 ? 5.914 4.758 -10.728 1.00 96.06 92 GLN A O 1
ATOM 728 N N . LEU A 1 93 ? 4.352 6.350 -10.967 1.00 97.25 93 LEU A N 1
ATOM 729 C CA . LEU A 1 93 ? 4.592 7.073 -9.728 1.00 97.25 93 LEU A CA 1
ATOM 730 C C . LEU A 1 93 ? 3.255 7.174 -8.999 1.00 97.25 93 LEU A C 1
ATOM 732 O O . LEU A 1 93 ? 2.290 7.703 -9.545 1.00 97.25 93 LEU A O 1
ATOM 736 N N . ASN A 1 94 ? 3.194 6.692 -7.768 1.00 97.19 94 ASN A N 1
ATOM 737 C CA . ASN A 1 94 ? 2.067 6.863 -6.869 1.00 97.19 94 ASN A CA 1
ATOM 738 C C . ASN A 1 94 ? 2.535 7.603 -5.616 1.00 97.19 94 ASN A C 1
ATOM 740 O O . ASN A 1 94 ? 3.586 7.300 -5.059 1.00 97.19 94 ASN A O 1
ATOM 744 N N . VAL A 1 95 ? 1.745 8.578 -5.186 1.00 97.62 95 VAL A N 1
ATOM 745 C CA . VAL A 1 95 ? 1.925 9.270 -3.917 1.00 97.62 95 VAL A CA 1
ATOM 746 C C . VAL A 1 95 ? 0.614 9.177 -3.164 1.00 97.62 95 VAL A C 1
ATOM 748 O O . VAL A 1 95 ? -0.431 9.584 -3.677 1.00 97.62 95 VAL A O 1
ATOM 751 N N . SER A 1 96 ? 0.656 8.674 -1.942 1.00 97.12 96 SER A N 1
ATOM 752 C CA . SER A 1 96 ? -0.501 8.623 -1.063 1.00 97.12 96 SER A CA 1
ATOM 753 C C . SER A 1 96 ? -0.200 9.237 0.285 1.00 97.12 96 SER A C 1
ATOM 755 O O . SER A 1 96 ? 0.940 9.301 0.733 1.00 97.12 96 SER A O 1
ATOM 757 N N . SER A 1 97 ? -1.251 9.695 0.947 1.00 95.88 97 SER A N 1
ATOM 758 C CA . SER A 1 97 ? -1.192 10.060 2.348 1.00 95.88 97 SER A CA 1
ATOM 759 C C . SER A 1 97 ? -2.330 9.380 3.079 1.00 95.88 97 SER A C 1
ATOM 761 O O . SER A 1 97 ? -3.457 9.349 2.580 1.00 95.88 97 SER A O 1
ATOM 763 N N . SER A 1 98 ? -2.027 8.817 4.245 1.00 95.06 98 SER A N 1
ATOM 764 C CA . SER A 1 98 ? -2.986 8.076 5.060 1.00 95.06 98 SER A CA 1
ATOM 765 C C . SER A 1 98 ? -3.011 8.578 6.500 1.00 95.06 98 SER A C 1
ATOM 767 O O . SER A 1 98 ? -2.044 9.170 6.994 1.00 95.06 98 SER A O 1
ATOM 769 N N . GLY A 1 99 ? -4.144 8.381 7.163 1.00 93.25 99 GLY A N 1
ATOM 770 C CA . GLY A 1 99 ? -4.369 8.740 8.556 1.00 93.25 99 GLY A CA 1
ATOM 771 C C . GLY A 1 99 ? -5.434 7.856 9.193 1.00 93.25 99 GLY A C 1
ATOM 772 O O . GLY A 1 99 ? -6.193 7.170 8.504 1.00 93.25 99 GLY A O 1
ATOM 773 N N . TYR A 1 100 ? -5.485 7.895 10.521 1.00 91.88 100 TYR A N 1
ATOM 774 C CA . TYR A 1 100 ? -6.388 7.083 11.330 1.00 91.88 100 TYR A CA 1
ATOM 775 C C . TYR A 1 100 ? -7.052 7.947 12.409 1.00 91.88 100 TYR A C 1
ATOM 777 O O . TYR A 1 100 ? -6.550 9.017 12.757 1.00 91.88 100 TYR A O 1
ATOM 785 N N . SER A 1 101 ? -8.201 7.512 12.927 1.00 88.81 101 SER A N 1
ATOM 786 C CA . SER A 1 101 ? -8.794 8.103 14.133 1.00 88.81 101 SER A CA 1
ATOM 787 C C . SER A 1 101 ? -8.022 7.693 15.391 1.00 88.81 101 SER A C 1
ATOM 789 O O . SER A 1 101 ? -7.383 6.645 15.409 1.00 88.81 101 SER A O 1
ATOM 791 N N . ASP A 1 102 ? -8.159 8.455 16.483 1.00 82.06 102 ASP A N 1
ATOM 792 C CA . ASP A 1 102 ? -7.488 8.190 17.773 1.00 82.06 102 ASP A CA 1
ATOM 793 C C . ASP A 1 102 ? -7.688 6.753 18.303 1.00 82.06 102 ASP A C 1
ATOM 795 O O . ASP A 1 102 ? -6.845 6.204 19.006 1.00 82.06 102 ASP A O 1
ATOM 799 N N . ASN A 1 103 ? -8.824 6.130 17.980 1.00 82.69 103 ASN A N 1
ATOM 800 C CA . ASN A 1 103 ? -9.165 4.760 18.373 1.00 82.69 103 ASN A CA 1
ATOM 801 C C . ASN A 1 103 ? -8.885 3.709 17.282 1.00 82.69 103 ASN A C 1
ATOM 803 O O . ASN A 1 103 ? -9.348 2.579 17.423 1.00 82.69 103 ASN A O 1
ATOM 807 N N . ALA A 1 104 ? -8.204 4.097 16.198 1.00 82.50 104 ALA A N 1
ATOM 808 C CA . ALA A 1 104 ? -7.883 3.289 15.021 1.00 82.50 104 ALA A CA 1
ATOM 809 C C . ALA A 1 104 ? -9.089 2.576 14.378 1.00 82.50 104 ALA A C 1
ATOM 811 O O . ALA A 1 104 ? -8.933 1.560 13.708 1.00 82.50 104 ALA A O 1
ATOM 812 N N . ARG A 1 105 ? -10.311 3.088 14.588 1.00 88.31 105 ARG A N 1
ATOM 813 C CA . ARG A 1 105 ? -11.529 2.526 13.984 1.00 88.31 105 ARG A CA 1
ATOM 814 C C . ARG A 1 105 ? -11.812 3.095 12.614 1.00 88.31 105 ARG A C 1
ATOM 816 O O . ARG A 1 105 ? -12.459 2.432 11.827 1.00 88.31 105 ARG A O 1
ATOM 823 N N . VAL A 1 106 ? -11.386 4.321 12.343 1.00 92.62 106 VAL A N 1
ATOM 824 C CA . VAL A 1 106 ? -11.531 4.939 11.029 1.00 92.62 106 VAL A CA 1
ATOM 825 C C . VAL A 1 106 ? -10.150 5.047 10.417 1.00 92.62 106 VAL A C 1
ATOM 827 O O . VAL A 1 106 ? -9.251 5.606 11.043 1.00 92.62 106 VAL A O 1
ATOM 830 N N . SER A 1 107 ? -10.007 4.553 9.195 1.00 94.06 107 SER A N 1
ATOM 831 C CA . SER A 1 107 ? -8.810 4.737 8.376 1.00 94.06 107 SER A CA 1
ATOM 832 C C . SER A 1 107 ? -9.201 5.492 7.122 1.00 94.06 107 SER A C 1
ATOM 834 O O . SER A 1 107 ? -10.272 5.260 6.566 1.00 94.06 107 SER A O 1
ATOM 836 N N . TYR A 1 108 ? -8.354 6.393 6.652 1.00 95.25 108 TYR A N 1
ATOM 837 C CA . TYR A 1 108 ? -8.584 7.076 5.387 1.00 95.25 108 TYR A CA 1
ATOM 838 C C . TYR A 1 108 ? -7.271 7.339 4.675 1.00 95.25 108 TYR A C 1
ATOM 840 O O . TYR A 1 108 ? -6.220 7.510 5.294 1.00 95.25 108 TYR A O 1
ATOM 848 N N . SER A 1 109 ? -7.333 7.382 3.352 1.00 96.69 109 SER A N 1
ATOM 849 C CA . SER A 1 109 ? -6.203 7.769 2.529 1.00 96.69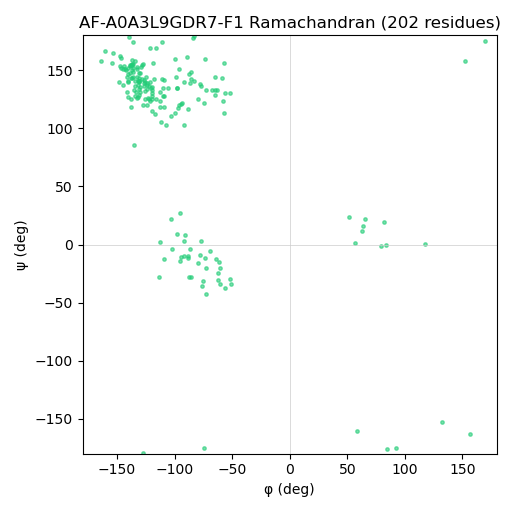 109 SER A CA 1
ATOM 850 C C . SER A 1 109 ? -6.650 8.492 1.272 1.00 96.69 109 SER A C 1
ATOM 852 O O . SER A 1 109 ? -7.770 8.331 0.784 1.00 96.69 109 SER A O 1
ATOM 854 N N . VAL A 1 110 ? -5.753 9.324 0.764 1.00 97.31 110 VAL A N 1
ATOM 855 C CA . VAL A 1 110 ? -5.876 9.958 -0.542 1.00 97.31 110 VAL A CA 1
ATOM 856 C C . VAL A 1 110 ? -4.636 9.591 -1.323 1.00 97.31 110 VAL A C 1
ATOM 858 O O . VAL A 1 110 ? -3.524 9.675 -0.802 1.00 97.31 110 VAL A O 1
ATOM 861 N N . ASN A 1 111 ? -4.823 9.192 -2.570 1.00 96.75 111 ASN A N 1
ATOM 862 C CA . ASN A 1 111 ? -3.743 8.797 -3.449 1.00 96.75 111 ASN A CA 1
ATOM 863 C C . ASN A 1 111 ? -3.845 9.547 -4.773 1.00 96.75 111 ASN A C 1
ATOM 865 O O . ASN A 1 111 ? -4.922 9.768 -5.318 1.00 96.75 111 ASN A O 1
ATOM 869 N N . THR A 1 112 ? -2.697 9.913 -5.309 1.00 97.25 112 THR A N 1
ATOM 870 C CA . THR A 1 112 ? -2.548 10.457 -6.650 1.00 97.25 112 THR A CA 1
ATOM 871 C C . THR A 1 112 ? -1.455 9.680 -7.354 1.00 97.25 112 THR A C 1
ATOM 873 O O . THR A 1 112 ? -0.556 9.135 -6.714 1.00 97.25 112 THR A O 1
ATOM 876 N N . GLY A 1 113 ? -1.512 9.598 -8.669 1.00 96.88 113 GLY A N 1
ATOM 877 C CA . GLY A 1 113 ? -0.427 8.982 -9.399 1.00 96.88 113 GLY A CA 1
ATOM 878 C C . GLY A 1 113 ? -0.396 9.353 -10.860 1.00 96.88 113 GLY A C 1
ATOM 879 O O . GLY A 1 113 ? -1.340 9.919 -11.411 1.00 96.88 113 GLY A O 1
ATOM 880 N N . TYR A 1 114 ? 0.733 9.022 -11.462 1.00 96.38 114 TYR A N 1
ATOM 881 C CA . TYR A 1 114 ? 1.050 9.247 -12.853 1.00 96.38 114 TYR A CA 1
ATOM 882 C C . TYR A 1 114 ? 1.613 7.960 -13.440 1.00 96.38 114 TYR A C 1
ATOM 884 O O . TYR A 1 114 ? 2.539 7.376 -12.884 1.00 96.38 114 TYR A O 1
ATOM 892 N N . THR A 1 115 ? 1.040 7.509 -14.547 1.00 95.62 115 THR A N 1
ATOM 893 C CA . THR A 1 115 ? 1.489 6.338 -15.296 1.00 95.62 115 THR A CA 1
ATOM 894 C C . THR A 1 115 ? 1.924 6.806 -16.670 1.00 95.62 115 THR A C 1
ATOM 896 O O . THR A 1 115 ? 1.098 7.242 -17.470 1.00 95.62 115 THR A O 1
ATOM 899 N N . MET A 1 116 ? 3.220 6.714 -16.932 1.00 94.56 116 MET A N 1
ATOM 900 C CA . MET A 1 116 ? 3.782 6.840 -18.267 1.00 94.56 116 MET A CA 1
ATOM 901 C C . MET A 1 116 ? 3.578 5.520 -18.980 1.00 94.56 116 MET A C 1
ATOM 903 O O . MET A 1 116 ? 3.995 4.484 -18.460 1.00 94.56 116 MET A O 1
ATOM 907 N N . ASN A 1 117 ? 2.943 5.550 -20.144 1.00 91.00 117 ASN A N 1
ATOM 908 C CA . ASN A 1 117 ? 2.714 4.346 -20.925 1.00 91.00 117 ASN A CA 1
ATOM 909 C C . ASN A 1 117 ? 3.368 4.491 -22.294 1.00 91.00 117 ASN A C 1
ATOM 911 O O . ASN A 1 117 ? 3.244 5.517 -22.954 1.00 91.00 117 ASN A O 1
ATOM 915 N N . LYS A 1 118 ? 4.076 3.456 -22.743 1.00 90.00 118 LYS A N 1
ATOM 916 C CA . LYS A 1 118 ? 4.734 3.506 -24.052 1.00 90.00 118 LYS A CA 1
ATOM 917 C C . LYS A 1 118 ? 3.757 3.330 -25.213 1.00 90.00 118 LYS A C 1
ATOM 919 O O . LYS A 1 118 ? 3.973 3.896 -26.281 1.00 90.00 118 LYS A O 1
ATOM 924 N N . ALA A 1 119 ? 2.741 2.489 -25.031 1.00 86.38 119 ALA A N 1
ATOM 925 C CA . ALA A 1 119 ? 1.808 2.095 -26.088 1.00 86.38 119 ALA A CA 1
ATOM 926 C C . ALA A 1 119 ? 0.525 2.941 -26.102 1.00 86.38 119 ALA A C 1
ATOM 928 O O . ALA A 1 119 ? -0.217 2.916 -27.083 1.00 86.38 119 ALA A O 1
ATOM 929 N N . SER A 1 120 ? 0.282 3.694 -25.030 1.00 87.00 120 SER A N 1
ATOM 930 C CA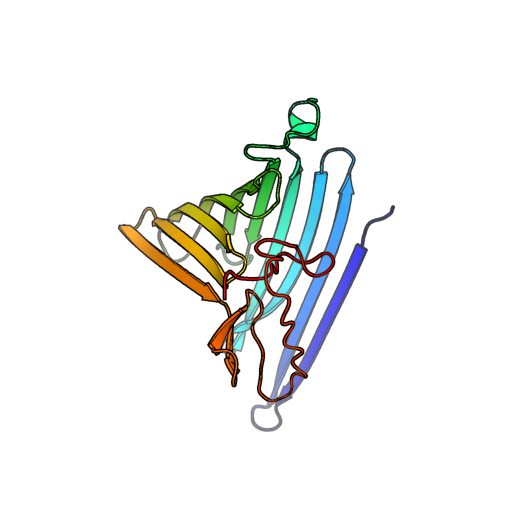 . SER A 1 120 ? -0.932 4.474 -24.805 1.00 87.00 120 SER A CA 1
ATOM 931 C C . SER A 1 120 ? -0.596 5.864 -24.277 1.00 87.00 120 SER A C 1
ATOM 933 O O . SER A 1 120 ? 0.551 6.180 -23.985 1.00 87.00 120 SER A O 1
ATOM 935 N N . LYS A 1 121 ? -1.612 6.718 -24.150 1.00 89.56 121 LYS A N 1
ATOM 936 C CA . LYS A 1 121 ? -1.456 8.035 -23.531 1.00 89.56 121 LYS A CA 1
ATOM 937 C C . LYS A 1 121 ? -1.088 7.891 -22.052 1.00 89.56 121 LYS A C 1
ATOM 939 O O . LYS A 1 121 ? -1.617 7.018 -21.367 1.00 89.56 121 LYS A O 1
ATOM 944 N N . ASP A 1 122 ? -0.252 8.801 -21.565 1.00 93.62 122 ASP A N 1
ATOM 945 C CA . ASP A 1 122 ? 0.025 8.936 -20.139 1.00 93.62 122 ASP A CA 1
ATOM 946 C C . ASP A 1 122 ? -1.254 9.227 -19.343 1.00 93.62 122 ASP A C 1
ATOM 948 O O . ASP A 1 122 ? -2.145 9.966 -19.786 1.00 93.62 122 ASP A O 1
ATOM 952 N N . LEU A 1 123 ? -1.332 8.651 -18.145 1.00 93.81 123 LEU A N 1
ATOM 953 C CA . LEU A 1 123 ? -2.509 8.717 -17.291 1.00 93.81 123 LEU A CA 1
ATOM 954 C C . LEU A 1 123 ? -2.166 9.298 -15.929 1.00 93.81 123 LEU A C 1
ATOM 956 O O . LEU A 1 123 ? -1.329 8.763 -15.208 1.00 93.81 123 LEU A O 1
ATOM 960 N N . SER A 1 124 ? -2.894 10.336 -15.538 1.00 96.00 124 SER A N 1
ATOM 961 C CA . SER A 1 124 ? -2.940 10.788 -14.149 1.00 96.00 124 SER A CA 1
ATOM 962 C C . SER A 1 124 ? -4.189 10.231 -13.484 1.00 96.00 124 SER A C 1
ATOM 964 O O . SER A 1 124 ? -5.245 10.169 -14.117 1.00 96.00 124 SER A O 1
ATOM 966 N N . TYR A 1 125 ? -4.111 9.872 -12.208 1.00 95.88 125 TYR A N 1
ATOM 967 C CA . TYR A 1 125 ? -5.284 9.476 -11.436 1.00 95.88 125 TYR A CA 1
ATOM 968 C C . TYR A 1 125 ? -5.270 10.059 -10.035 1.00 95.88 125 TYR A C 1
ATOM 970 O O . TYR A 1 125 ? -4.220 10.354 -9.472 1.00 95.88 125 TYR A O 1
ATOM 978 N N . VAL A 1 126 ? -6.467 10.202 -9.481 1.00 97.38 126 VAL A N 1
ATOM 979 C CA . VAL A 1 126 ? -6.704 10.583 -8.094 1.00 97.38 126 VAL A CA 1
ATOM 980 C C . VAL A 1 126 ? -7.717 9.620 -7.501 1.00 97.38 126 VAL A C 1
ATOM 982 O O . VAL A 1 126 ? -8.663 9.203 -8.173 1.00 97.38 126 VAL A O 1
ATOM 985 N N . GLY A 1 127 ? -7.508 9.244 -6.249 1.00 97.38 127 GLY A N 1
ATOM 986 C CA . GLY A 1 127 ? -8.396 8.367 -5.517 1.00 97.38 127 GLY A CA 1
ATOM 987 C C . GLY A 1 127 ? -8.451 8.709 -4.041 1.00 97.38 127 GLY A C 1
ATOM 988 O O . GLY A 1 127 ? -7.584 9.397 -3.499 1.00 97.38 127 GLY A O 1
ATOM 989 N N . GLY A 1 128 ? -9.517 8.240 -3.414 1.00 97.44 128 GLY A N 1
ATOM 990 C CA . GLY A 1 128 ? -9.715 8.301 -1.980 1.00 97.44 128 GLY A CA 1
ATOM 991 C C . GLY A 1 128 ? -10.246 6.969 -1.484 1.00 97.44 128 GLY A C 1
ATOM 992 O O . GLY A 1 128 ? -11.036 6.312 -2.164 1.00 97.44 128 GLY A O 1
ATOM 993 N N . TYR A 1 129 ? -9.813 6.592 -0.292 1.00 97.06 129 TYR A N 1
ATOM 994 C CA . TYR A 1 129 ? 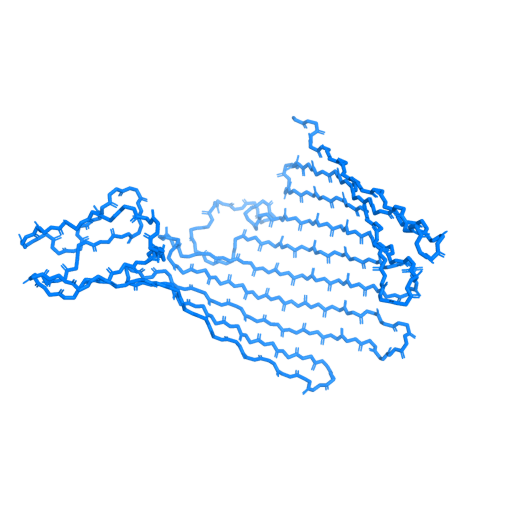-10.251 5.400 0.414 1.00 97.06 129 TYR A CA 1
ATOM 995 C C . TYR A 1 129 ? -10.617 5.777 1.846 1.00 97.06 129 TYR A C 1
ATOM 997 O O . TYR A 1 129 ? -9.928 6.582 2.475 1.00 97.06 129 TYR A O 1
ATOM 1005 N N . ALA A 1 130 ? -11.679 5.178 2.368 1.00 96.44 130 ALA A N 1
ATOM 1006 C CA . ALA A 1 130 ? -12.032 5.253 3.775 1.00 96.44 130 ALA A CA 1
ATOM 1007 C C . ALA A 1 130 ? -12.547 3.896 4.254 1.00 96.44 130 ALA A C 1
ATOM 1009 O O . ALA A 1 130 ? -13.305 3.238 3.544 1.00 96.44 130 ALA A O 1
ATOM 1010 N N . SER A 1 131 ? -12.175 3.506 5.469 1.00 95.75 131 SER A N 1
ATOM 1011 C CA . SER A 1 131 ? -12.729 2.341 6.149 1.00 95.75 131 SER A CA 1
ATOM 1012 C C . SER A 1 131 ? -13.114 2.646 7.586 1.00 95.75 131 SER A C 1
ATOM 1014 O O . SER A 1 131 ? -12.565 3.552 8.219 1.00 95.75 131 SER A O 1
ATOM 1016 N N . TYR A 1 132 ? -14.089 1.893 8.083 1.00 93.12 132 TYR A N 1
ATOM 1017 C CA . TYR A 1 132 ? -14.630 1.997 9.421 1.00 93.12 132 TYR A CA 1
ATOM 1018 C C . TYR A 1 132 ? -14.863 0.619 10.041 1.00 93.12 132 TYR A C 1
ATOM 1020 O O . TYR A 1 132 ? -15.734 -0.129 9.596 1.00 93.12 132 TYR A O 1
ATOM 1028 N N . GLU A 1 133 ? -14.156 0.363 11.140 1.00 90.31 133 GLU A N 1
ATOM 1029 C CA . GLU A 1 133 ? -14.268 -0.866 11.912 1.00 90.31 133 GLU A CA 1
ATOM 1030 C C . GLU A 1 133 ? -15.297 -0.696 13.018 1.00 90.31 133 GLU A C 1
ATOM 1032 O O . GLU A 1 133 ? -15.064 -0.078 14.070 1.00 90.31 133 GLU A O 1
ATOM 1037 N N . SER A 1 134 ? -16.469 -1.265 12.756 1.00 87.44 134 SER A N 1
ATOM 1038 C CA . SER A 1 134 ? -17.537 -1.385 13.732 1.00 87.44 134 SER A CA 1
ATOM 1039 C C . SER A 1 134 ? -17.400 -2.695 14.519 1.00 87.44 134 SER A C 1
ATOM 1041 O O . SER A 1 134 ? -16.761 -3.639 14.057 1.00 87.44 134 SER A O 1
ATOM 1043 N N . PRO A 1 135 ? -18.036 -2.808 15.696 1.00 82.44 135 PRO A N 1
ATOM 1044 C CA . PRO A 1 135 ? -18.110 -4.077 16.420 1.00 82.44 135 PRO A CA 1
ATOM 1045 C C . PRO A 1 135 ? -18.891 -5.187 15.698 1.00 82.44 135 PRO A C 1
ATOM 1047 O O . PRO A 1 135 ? -18.838 -6.331 16.134 1.00 82.44 135 PRO A O 1
ATOM 1050 N N . TRP A 1 136 ? -19.629 -4.855 14.636 1.00 82.50 136 TRP A N 1
ATOM 1051 C CA . TRP A 1 136 ? -20.520 -5.772 13.917 1.00 82.50 136 TRP A CA 1
ATOM 1052 C C . TRP A 1 136 ? -20.048 -6.078 12.490 1.00 82.50 136 TRP A C 1
ATOM 1054 O O . TRP A 1 136 ? -20.757 -6.751 11.750 1.00 82.50 136 TRP A O 1
ATOM 1064 N N . GLY A 1 137 ? -18.894 -5.540 12.091 1.00 86.44 137 GLY A N 1
ATOM 1065 C CA . GLY A 1 137 ? -18.352 -5.656 10.740 1.00 86.44 137 GLY A CA 1
ATOM 1066 C C . GLY A 1 137 ? -17.458 -4.478 10.367 1.00 86.44 137 GLY A C 1
ATOM 1067 O O . GLY A 1 137 ? -17.569 -3.389 10.944 1.00 86.44 137 GLY A O 1
ATOM 1068 N N . SER A 1 138 ? -16.589 -4.694 9.391 1.00 90.69 138 SER A N 1
ATOM 1069 C CA . SER A 1 138 ? -15.848 -3.647 8.698 1.00 90.69 138 SER A CA 1
ATOM 1070 C C . SER A 1 138 ? -16.682 -3.086 7.549 1.00 90.69 138 SER A C 1
ATOM 1072 O O . SER A 1 138 ? -17.488 -3.781 6.923 1.00 90.69 138 SER A O 1
ATOM 1074 N N . LEU A 1 139 ? -16.496 -1.806 7.256 1.00 93.50 139 LEU A N 1
ATOM 1075 C CA . LEU A 1 139 ? -17.037 -1.166 6.062 1.00 93.50 139 LEU A CA 1
ATOM 1076 C C . LEU A 1 139 ? -15.926 -0.359 5.412 1.00 93.50 139 LEU A C 1
ATOM 1078 O O . LEU A 1 139 ? -15.345 0.505 6.061 1.00 93.50 139 LEU A O 1
ATOM 1082 N N . ALA A 1 140 ? -15.664 -0.580 4.131 1.00 96.31 140 ALA A N 1
ATOM 1083 C CA . ALA A 1 140 ? -14.705 0.204 3.375 1.00 96.31 140 ALA A CA 1
ATOM 1084 C C . ALA A 1 140 ? -15.296 0.683 2.053 1.00 96.31 140 ALA A C 1
ATOM 1086 O O . ALA A 1 140 ? -16.135 0.030 1.434 1.00 96.31 140 ALA A O 1
ATOM 1087 N N . GLY A 1 141 ? -14.853 1.855 1.619 1.00 97.62 141 GLY A N 1
ATOM 1088 C CA . GLY A 1 141 ? -15.245 2.453 0.357 1.00 97.62 141 GLY A CA 1
ATOM 1089 C C . GLY A 1 141 ? -14.064 3.136 -0.307 1.00 97.62 141 GLY A C 1
ATOM 1090 O O . GLY A 1 141 ? -13.226 3.746 0.360 1.00 97.62 141 GLY A O 1
ATOM 1091 N N . SER A 1 142 ? -14.010 3.060 -1.631 1.00 97.62 142 SER A N 1
ATOM 1092 C CA . SER A 1 142 ? -13.040 3.796 -2.429 1.00 97.62 142 SER A CA 1
ATOM 1093 C C . SER A 1 142 ? -13.668 4.404 -3.666 1.00 97.62 142 SER A C 1
ATOM 1095 O O . SER A 1 142 ? -14.644 3.904 -4.227 1.00 97.62 142 SER A O 1
ATOM 1097 N N . VAL A 1 143 ? -13.094 5.522 -4.083 1.00 97.56 143 VAL A N 1
ATOM 1098 C CA . VAL A 1 143 ? -13.448 6.209 -5.319 1.00 97.56 143 VAL A CA 1
ATOM 1099 C C . VAL A 1 143 ? -12.170 6.597 -6.034 1.00 97.56 143 VAL A C 1
ATOM 1101 O O . VAL A 1 143 ? -11.203 7.018 -5.400 1.00 97.56 143 VAL A O 1
ATOM 1104 N N . SER A 1 144 ? -12.151 6.474 -7.353 1.00 97.25 144 SER A N 1
ATOM 1105 C CA . SER A 1 144 ? -11.029 6.932 -8.161 1.00 97.25 144 SER A CA 1
ATOM 1106 C C . SER A 1 144 ? -11.491 7.450 -9.514 1.00 97.25 144 SER A C 1
ATOM 1108 O O . SER A 1 144 ? -12.531 7.055 -10.046 1.00 97.25 144 SER A O 1
ATOM 1110 N N . ALA A 1 145 ? -10.715 8.374 -10.063 1.00 96.94 145 ALA A N 1
ATOM 1111 C CA . ALA A 1 145 ? -10.901 8.898 -11.403 1.00 96.94 145 ALA A CA 1
ATOM 1112 C C . ALA A 1 145 ? -9.541 9.095 -12.069 1.00 96.94 145 ALA A C 1
ATOM 1114 O O . ALA A 1 145 ? -8.563 9.445 -11.404 1.00 96.94 145 ALA A O 1
ATOM 1115 N N . ASN A 1 146 ? -9.487 8.899 -13.383 1.00 95.44 146 ASN A N 1
ATOM 1116 C CA . ASN A 1 146 ? -8.285 9.140 -14.172 1.00 95.44 146 ASN A CA 1
ATOM 1117 C C . ASN A 1 146 ? -8.511 10.167 -15.293 1.00 95.44 146 ASN A C 1
ATOM 1119 O O . ASN A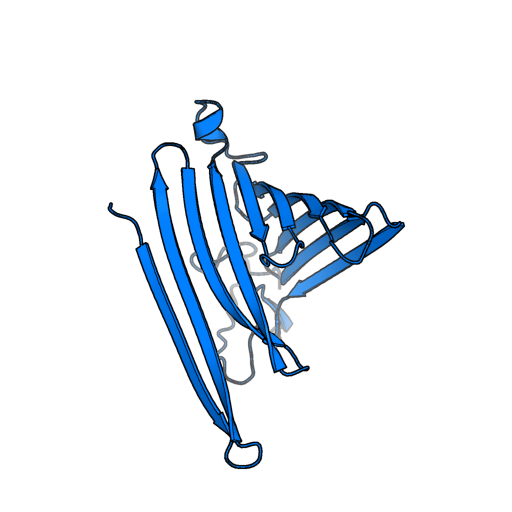 1 146 ? -9.636 10.565 -15.603 1.00 95.44 146 ASN A O 1
ATOM 1123 N N . SER A 1 147 ? -7.414 10.607 -15.908 1.00 94.50 147 SER A N 1
ATOM 1124 C CA . SER A 1 147 ? -7.405 11.607 -16.982 1.00 94.50 147 SER A CA 1
ATOM 1125 C C . SER A 1 147 ? -8.004 11.129 -18.309 1.00 94.50 147 SER A C 1
ATOM 1127 O O . SER A 1 147 ? -8.139 11.936 -19.226 1.00 94.50 147 SER A O 1
ATOM 1129 N N . ASP A 1 148 ? -8.361 9.849 -18.419 1.00 93.75 148 ASP A N 1
ATOM 1130 C CA . ASP A 1 148 ? -9.031 9.256 -19.585 1.00 93.75 148 ASP A CA 1
ATOM 1131 C C . ASP A 1 148 ? -10.529 9.023 -19.331 1.00 93.75 148 ASP A C 1
ATOM 1133 O O . ASP A 1 148 ? -11.187 8.212 -19.972 1.00 93.75 148 ASP A O 1
ATOM 1137 N N . ASN A 1 149 ? -11.085 9.762 -18.364 1.00 93.06 149 ASN A N 1
ATOM 1138 C CA . ASN A 1 149 ? -12.502 9.758 -18.006 1.00 93.06 149 ASN A CA 1
ATOM 1139 C C . ASN A 1 149 ? -13.023 8.413 -17.457 1.00 93.06 149 ASN A C 1
ATOM 1141 O O . ASN A 1 149 ? -14.236 8.223 -17.348 1.00 93.06 149 ASN A O 1
ATOM 1145 N N . SER A 1 150 ? -12.130 7.508 -17.045 1.00 93.88 150 SER A N 1
ATOM 1146 C CA . SER A 1 150 ? -12.499 6.320 -16.276 1.00 93.88 150 SER A CA 1
ATOM 1147 C C . SER A 1 150 ? -12.734 6.694 -14.817 1.00 93.88 150 SER A C 1
ATOM 1149 O O . SER A 1 150 ? -11.995 7.493 -14.232 1.00 93.88 150 SER A O 1
ATOM 1151 N N . ARG A 1 151 ? -13.788 6.123 -14.233 1.00 96.38 151 ARG A N 1
ATOM 1152 C CA . ARG A 1 151 ? -14.190 6.337 -12.842 1.00 96.38 151 ARG A CA 1
ATOM 1153 C C . ARG A 1 151 ? -14.532 4.994 -12.225 1.00 96.38 151 ARG A C 1
ATOM 1155 O O . ARG A 1 151 ? -15.277 4.224 -12.826 1.00 96.38 151 ARG A O 1
ATOM 1162 N N . GLN A 1 152 ? -14.015 4.735 -11.034 1.00 96.50 152 GLN A N 1
ATOM 1163 C CA . GLN A 1 152 ? -14.337 3.535 -10.271 1.00 96.50 152 GLN A CA 1
ATOM 1164 C C . GLN A 1 152 ? -14.847 3.915 -8.891 1.00 96.50 152 GLN A C 1
ATOM 1166 O O . GLN A 1 152 ? -14.396 4.886 -8.281 1.00 96.50 152 GLN A O 1
ATOM 1171 N N . VAL A 1 153 ? -15.809 3.131 -8.421 1.00 97.56 153 VAL A N 1
ATOM 1172 C CA . VAL A 1 153 ? -16.359 3.207 -7.074 1.00 97.56 153 VAL A CA 1
ATOM 1173 C C . VAL A 1 153 ? -16.443 1.782 -6.562 1.00 97.56 153 VAL A C 1
ATOM 1175 O O . VAL A 1 153 ? -17.032 0.931 -7.229 1.00 97.56 153 VAL A O 1
ATOM 1178 N N . SER A 1 154 ? -15.877 1.544 -5.387 1.00 97.50 154 SER A N 1
ATOM 1179 C CA . SER A 1 154 ? -15.910 0.247 -4.722 1.00 97.50 154 SER A CA 1
ATOM 1180 C C . SER A 1 154 ? -16.440 0.415 -3.308 1.00 97.50 154 SER A C 1
ATOM 1182 O O . SER A 1 154 ? -16.120 1.388 -2.626 1.00 97.50 154 SER A O 1
ATOM 1184 N N . LEU A 1 155 ? -17.247 -0.546 -2.872 1.00 96.94 155 LEU A N 1
ATOM 1185 C CA . LEU A 1 155 ? -17.727 -0.663 -1.502 1.00 96.94 155 LEU A CA 1
ATOM 1186 C C . LEU A 1 155 ? -17.546 -2.119 -1.073 1.00 96.94 155 LEU A C 1
ATOM 1188 O O . LEU A 1 155 ? -17.943 -3.023 -1.807 1.00 96.94 155 LEU A O 1
ATOM 1192 N N . SER A 1 156 ? -16.954 -2.338 0.093 1.00 94.50 156 SER A N 1
ATOM 1193 C CA . SER A 1 156 ? -16.769 -3.658 0.686 1.00 94.50 156 SER A CA 1
ATOM 1194 C C . SER A 1 156 ? -17.184 -3.644 2.149 1.00 94.50 156 SER A C 1
ATOM 1196 O O . SER A 1 156 ? -17.129 -2.617 2.825 1.00 94.50 156 SER A O 1
ATOM 1198 N N . THR A 1 157 ? -17.639 -4.791 2.633 1.00 91.81 157 THR A N 1
ATOM 1199 C CA . THR A 1 157 ? -17.974 -4.998 4.036 1.00 91.81 157 THR A CA 1
ATOM 1200 C C . THR A 1 157 ? -17.686 -6.442 4.386 1.00 91.81 157 THR A C 1
ATOM 1202 O O . THR A 1 157 ? -17.974 -7.333 3.584 1.00 91.81 157 THR A O 1
ATOM 1205 N N . ASP A 1 158 ? -17.131 -6.660 5.568 1.00 89.06 158 ASP A N 1
ATOM 1206 C CA . ASP A 1 158 ? -16.802 -7.986 6.067 1.00 89.06 158 ASP A CA 1
ATOM 1207 C C . ASP A 1 158 ? -17.305 -8.113 7.506 1.00 89.06 158 ASP A C 1
ATOM 1209 O O . ASP A 1 158 ? -17.308 -7.154 8.277 1.00 89.06 158 ASP A O 1
ATOM 1213 N N . GLY A 1 159 ? -17.775 -9.297 7.875 1.00 87.56 159 GLY A N 1
ATOM 1214 C CA . GLY A 1 159 ? -18.314 -9.571 9.202 1.00 87.56 159 GLY A CA 1
ATOM 1215 C C . GLY A 1 159 ? -19.003 -10.927 9.247 1.00 87.56 159 GLY A C 1
ATOM 1216 O O . GLY A 1 159 ? -19.145 -11.603 8.225 1.00 87.56 159 GLY A O 1
ATOM 1217 N N . GLY A 1 160 ? -19.438 -11.323 10.436 1.00 88.12 160 GLY A N 1
ATOM 1218 C CA . GLY A 1 160 ? -20.113 -12.596 10.669 1.00 88.12 160 GLY A CA 1
ATOM 1219 C C . GLY A 1 160 ? -21.321 -12.442 11.584 1.00 88.12 160 GLY A C 1
ATOM 1220 O O . GLY A 1 160 ? -21.426 -11.482 12.345 1.00 88.12 160 GLY A O 1
ATOM 1221 N N . PHE A 1 161 ? -22.250 -13.395 11.533 1.00 89.25 161 PHE A N 1
ATOM 1222 C CA . PHE A 1 161 ? -23.361 -13.460 12.482 1.00 89.25 161 PHE A CA 1
ATOM 1223 C C . PHE A 1 161 ? -23.607 -14.893 12.948 1.00 89.25 161 PHE A C 1
ATOM 1225 O O . PHE A 1 161 ? -23.501 -15.841 12.172 1.00 89.25 161 PHE A O 1
ATOM 1232 N N . VAL A 1 162 ? -23.964 -15.050 14.218 1.00 88.69 162 VAL A N 1
ATOM 1233 C CA . VAL A 1 162 ? -24.329 -16.334 14.815 1.00 88.69 162 VAL A CA 1
ATOM 1234 C C . VAL A 1 162 ? -25.782 -16.265 15.255 1.00 88.69 162 VAL A C 1
ATOM 1236 O O . VAL A 1 162 ? -26.170 -15.386 16.024 1.00 88.69 162 VAL A O 1
ATOM 1239 N N . LEU A 1 163 ? -26.586 -17.211 14.774 1.00 90.00 163 LEU A N 1
ATOM 1240 C CA . LEU A 1 163 ? -27.945 -17.424 15.258 1.00 90.00 163 LEU A CA 1
ATOM 1241 C C . LEU A 1 163 ? -27.924 -18.513 16.336 1.00 90.00 163 LEU A C 1
ATOM 1243 O O . LEU A 1 163 ? -27.519 -19.644 16.073 1.00 90.00 163 LEU A O 1
ATOM 1247 N N . HIS A 1 164 ? -28.376 -18.184 17.542 1.00 88.44 164 HIS A N 1
ATOM 1248 C CA . HIS A 1 164 ? -28.434 -19.102 18.681 1.00 88.44 164 HIS A CA 1
ATOM 1249 C C . HIS A 1 164 ? -29.734 -18.912 19.478 1.00 88.44 164 HIS A C 1
ATOM 1251 O O . HIS A 1 164 ? -30.563 -18.060 19.166 1.00 88.44 164 HIS A O 1
ATOM 1257 N N . SER A 1 165 ? -29.937 -19.704 20.536 1.00 87.69 165 SER A N 1
ATOM 1258 C CA . SER A 1 165 ? -31.170 -19.671 21.345 1.00 87.69 165 SER A CA 1
ATOM 1259 C C . SER A 1 165 ? -31.454 -18.324 22.021 1.00 87.69 165 SER A C 1
ATOM 1261 O O . SER A 1 165 ? -32.586 -18.082 22.429 1.00 87.69 165 SER A O 1
ATOM 1263 N N . GLY A 1 166 ? -30.435 -17.474 22.171 1.00 82.38 166 GLY A N 1
ATOM 1264 C CA . GLY A 1 166 ? -30.551 -16.128 22.733 1.00 82.38 166 GLY A CA 1
ATOM 1265 C C . GLY A 1 166 ? -30.870 -15.050 21.695 1.00 82.38 166 GLY A C 1
ATOM 1266 O O . GLY A 1 166 ? -31.233 -13.948 22.085 1.00 82.38 166 GLY A O 1
ATOM 1267 N N . GLY A 1 167 ? -30.786 -15.363 20.398 1.00 86.25 167 GLY A N 1
ATOM 1268 C CA . GLY A 1 167 ? -31.027 -14.414 19.318 1.00 86.25 167 GLY A CA 1
ATOM 1269 C C . GLY A 1 167 ? -29.946 -14.446 18.241 1.00 86.25 167 GLY A C 1
ATOM 1270 O O . GLY A 1 167 ? -29.325 -15.477 17.980 1.00 86.25 167 GLY A O 1
ATOM 1271 N N . LEU A 1 168 ? -29.783 -13.302 17.581 1.00 87.81 168 LEU A N 1
ATOM 1272 C CA . LEU A 1 168 ? -28.812 -13.076 16.519 1.00 87.81 168 LEU A CA 1
ATOM 1273 C C . LEU A 1 168 ? -27.713 -12.149 17.044 1.00 87.81 168 LEU A C 1
ATOM 1275 O O . LEU A 1 168 ? -28.005 -10.998 17.364 1.00 87.81 168 LEU A O 1
ATOM 1279 N N . THR A 1 169 ? -26.472 -12.629 17.075 1.00 87.06 169 THR A N 1
ATOM 1280 C CA . THR A 1 169 ? -25.302 -11.846 17.498 1.00 87.06 169 THR A CA 1
ATOM 1281 C C . THR A 1 169 ? -24.376 -11.621 16.310 1.00 87.06 169 THR A C 1
ATOM 1283 O O . THR A 1 169 ? -24.047 -12.562 15.587 1.00 87.06 169 THR A O 1
ATOM 1286 N N . PHE A 1 170 ? -23.951 -10.375 16.106 1.00 85.75 170 PHE A N 1
ATOM 1287 C CA . PHE A 1 170 ? -23.020 -9.990 15.043 1.00 85.75 170 PHE A CA 1
ATOM 1288 C C . PHE A 1 170 ? -21.583 -9.931 15.561 1.00 85.75 170 PHE A C 1
ATOM 1290 O O . PHE A 1 170 ? -21.346 -9.608 16.723 1.00 85.75 170 PHE A O 1
ATOM 1297 N N . SER A 1 171 ? -20.632 -10.192 14.672 1.00 83.38 171 SER A N 1
ATOM 1298 C CA . SER A 1 171 ? -19.199 -10.114 14.923 1.00 83.38 171 SER A CA 1
ATOM 1299 C C . SER A 1 171 ? -18.518 -9.303 13.828 1.00 83.38 171 SER A C 1
ATOM 1301 O O . SER A 1 171 ? -18.882 -9.399 12.655 1.00 83.38 171 SER A O 1
ATOM 1303 N N . ASN A 1 172 ? -17.501 -8.531 14.209 1.00 78.56 172 ASN A N 1
ATOM 1304 C CA . ASN A 1 172 ? -16.593 -7.895 13.258 1.00 78.56 172 ASN A CA 1
ATOM 1305 C C . ASN A 1 172 ? -15.612 -8.887 12.614 1.00 78.56 172 ASN A C 1
ATOM 1307 O O . ASN A 1 172 ? -14.939 -8.524 11.655 1.00 78.56 172 ASN A O 1
ATOM 1311 N N . ASP A 1 173 ? -15.537 -10.108 13.139 1.00 78.81 173 ASP A N 1
ATOM 1312 C CA . ASP A 1 173 ? -14.703 -11.171 12.600 1.00 78.81 173 ASP A CA 1
ATOM 1313 C C . ASP A 1 173 ? -15.503 -12.018 11.605 1.00 78.81 173 ASP A C 1
ATOM 1315 O O . ASP A 1 173 ? -16.671 -12.351 11.834 1.00 78.81 173 ASP A O 1
ATOM 1319 N N . SER A 1 174 ? -14.852 -12.393 10.506 1.00 78.25 174 SER A N 1
ATOM 1320 C CA . SER A 1 174 ? -15.344 -13.446 9.621 1.00 78.25 174 SER A CA 1
ATOM 1321 C C . SER A 1 174 ? -14.920 -14.807 10.174 1.00 78.25 174 SER A C 1
ATOM 1323 O O . SER A 1 174 ? -13.820 -14.965 10.700 1.00 78.25 174 SER A O 1
ATOM 1325 N N . PHE A 1 175 ? -15.812 -15.788 10.081 1.00 83.38 175 PHE A N 1
ATOM 1326 C CA . PHE A 1 175 ? -15.554 -17.160 10.504 1.00 83.38 175 PHE A CA 1
ATOM 1327 C C . PHE A 1 175 ? -16.093 -18.144 9.469 1.00 83.38 175 PHE A C 1
ATOM 1329 O O . PHE A 1 175 ? -17.007 -17.846 8.699 1.00 83.38 175 PHE A O 1
ATOM 1336 N N . SE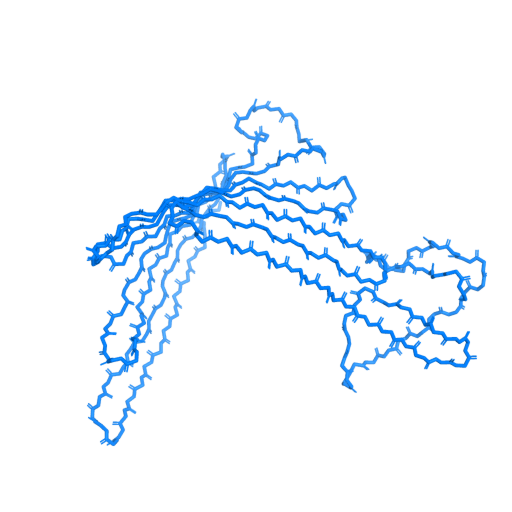R A 1 176 ? -15.484 -19.317 9.456 1.00 80.94 176 SER A N 1
ATOM 1337 C CA . SER A 1 176 ? -15.736 -20.435 8.560 1.00 80.94 176 SER A CA 1
ATOM 1338 C C . SER A 1 176 ? -16.244 -21.648 9.339 1.00 80.94 176 SER A C 1
ATOM 1340 O O . SER A 1 176 ? -16.141 -21.708 10.564 1.00 80.94 176 SER A O 1
ATOM 1342 N N . ASP A 1 177 ? -16.731 -22.663 8.626 1.00 81.88 177 ASP A N 1
ATOM 1343 C CA . ASP A 1 177 ? -17.237 -23.904 9.230 1.00 81.88 177 ASP A CA 1
ATOM 1344 C C . ASP A 1 177 ? -16.167 -24.685 10.023 1.00 81.88 177 ASP A C 1
ATOM 1346 O O . ASP A 1 177 ? -16.500 -25.587 10.792 1.00 81.88 177 ASP A O 1
ATOM 1350 N N . SER A 1 178 ? -14.880 -24.360 9.845 1.00 89.38 178 SER A N 1
ATOM 1351 C CA . SER A 1 178 ? -13.769 -24.946 10.606 1.00 89.38 178 SER A CA 1
ATOM 1352 C C . SER A 1 178 ? -13.439 -24.218 11.913 1.00 89.38 178 SER A C 1
ATOM 1354 O O . SER A 1 178 ? -12.645 -24.736 12.702 1.00 89.38 178 SER A O 1
ATOM 1356 N N . ASP A 1 179 ? -14.020 -23.044 12.162 1.00 86.62 179 ASP A N 1
ATOM 1357 C CA . ASP A 1 179 ? -13.676 -22.223 13.320 1.00 86.62 179 ASP A CA 1
ATOM 1358 C C . ASP A 1 179 ? -14.462 -22.625 14.573 1.00 86.62 179 ASP A C 1
ATOM 1360 O O . ASP A 1 179 ? -15.646 -22.963 14.536 1.00 86.62 179 ASP A O 1
ATOM 1364 N N . THR A 1 180 ? -13.799 -22.574 15.731 1.00 87.44 180 THR A N 1
ATOM 1365 C CA . THR A 1 180 ? -14.462 -22.789 17.024 1.00 87.44 180 THR A CA 1
ATOM 1366 C C . THR A 1 180 ? -14.997 -21.464 17.547 1.00 87.44 180 THR A C 1
ATOM 1368 O O . THR A 1 180 ? -14.228 -20.558 17.863 1.00 87.44 180 THR A O 1
ATOM 1371 N N . LEU A 1 181 ? -16.318 -21.365 17.677 1.00 86.69 181 LEU A N 1
ATOM 1372 C CA . LEU A 1 181 ? -17.000 -20.145 18.101 1.00 86.69 181 LEU A CA 1
ATOM 1373 C C . LEU A 1 181 ? -17.333 -20.186 19.596 1.00 86.69 181 LEU A C 1
ATOM 1375 O O . LEU A 1 181 ? -17.874 -21.172 20.098 1.00 86.69 181 LEU A O 1
ATOM 1379 N N . ALA A 1 182 ? -17.057 -19.088 20.301 1.00 85.69 182 ALA A N 1
ATOM 1380 C CA . ALA A 1 182 ? -17.491 -18.871 21.678 1.00 85.69 182 ALA A CA 1
ATOM 1381 C C . ALA A 1 182 ? -18.509 -17.724 21.721 1.00 85.69 182 ALA A C 1
ATOM 1383 O O . ALA A 1 182 ? -18.183 -16.589 21.380 1.00 85.69 182 ALA A O 1
ATOM 1384 N N . VAL A 1 183 ? -19.737 -18.012 22.161 1.00 85.56 183 VAL A N 1
ATOM 1385 C CA . VAL A 1 183 ? -20.792 -17.002 22.338 1.00 85.56 183 VAL A CA 1
ATOM 1386 C C . VAL A 1 183 ? -20.815 -16.562 23.801 1.00 85.56 183 VAL A C 1
ATOM 1388 O O . VAL A 1 183 ? -21.022 -17.381 24.697 1.00 85.56 183 VAL A O 1
ATOM 1391 N N . VAL A 1 184 ? -20.592 -15.269 24.050 1.00 84.06 184 VAL A N 1
ATOM 1392 C CA . VAL A 1 184 ? -20.586 -14.684 25.399 1.00 84.06 184 VAL A CA 1
ATOM 1393 C C . VAL A 1 184 ? -21.925 -14.005 25.660 1.00 84.06 184 VAL A C 1
ATOM 1395 O O . VAL A 1 184 ? -22.226 -12.983 25.056 1.00 84.06 184 VAL A O 1
ATOM 1398 N N . GLN A 1 185 ? -22.705 -14.538 26.601 1.00 83.94 185 GLN A N 1
ATOM 1399 C CA . GLN A 1 185 ? -23.943 -13.909 27.059 1.00 83.94 185 GLN A CA 1
ATOM 1400 C C . GLN A 1 185 ? -23.714 -13.238 28.417 1.00 83.94 185 GLN A C 1
ATOM 1402 O O . GLN A 1 185 ? -23.535 -13.911 29.431 1.00 83.94 185 GLN A O 1
ATOM 1407 N N . ALA A 1 186 ? -23.736 -11.907 28.443 1.00 84.56 186 ALA A N 1
ATOM 1408 C CA . ALA A 1 186 ? -23.550 -11.119 29.660 1.00 84.56 186 ALA A CA 1
ATOM 1409 C C . ALA A 1 186 ? -24.584 -9.980 29.728 1.00 84.56 186 ALA A C 1
ATOM 1411 O O . ALA A 1 186 ? -24.312 -8.854 29.299 1.00 84.56 186 ALA A O 1
ATOM 1412 N N . PRO A 1 187 ? -25.787 -10.261 30.263 1.00 79.94 187 PRO A N 1
ATOM 1413 C CA . PRO A 1 187 ? -26.861 -9.280 30.351 1.00 79.94 187 PRO A CA 1
ATOM 1414 C C . PRO A 1 187 ? -26.426 -8.018 31.108 1.00 79.94 187 PRO A C 1
ATOM 1416 O O . PRO A 1 187 ? -25.883 -8.098 32.209 1.00 79.94 187 PRO A O 1
ATOM 1419 N N . GLY A 1 188 ? -26.681 -6.846 30.521 1.00 80.44 188 GLY A N 1
ATOM 1420 C CA . GLY A 1 188 ? -26.354 -5.547 31.121 1.00 80.44 188 GLY A CA 1
ATOM 1421 C C . GLY A 1 188 ? -24.911 -5.069 30.915 1.00 80.44 188 GLY A C 1
ATOM 1422 O O . GLY A 1 188 ? -24.588 -3.962 31.336 1.00 80.44 188 GLY A O 1
ATOM 1423 N N . ALA A 1 189 ? -24.058 -5.841 30.234 1.00 83.38 189 ALA A N 1
ATOM 1424 C CA . ALA A 1 189 ? -22.669 -5.472 29.945 1.00 83.38 189 ALA A CA 1
ATOM 1425 C C . ALA A 1 189 ? -22.483 -4.814 28.559 1.00 83.38 189 ALA A C 1
ATOM 1427 O O . ALA A 1 189 ? -21.405 -4.894 27.969 1.00 83.38 189 ALA A O 1
ATOM 1428 N N . GLN A 1 190 ? -23.525 -4.161 28.034 1.00 79.81 190 GLN A N 1
ATOM 1429 C CA . GLN A 1 190 ? -23.526 -3.549 26.702 1.00 79.81 190 GLN A CA 1
ATOM 1430 C C . GLN A 1 190 ? -22.317 -2.621 26.501 1.00 79.81 190 GLN A C 1
ATOM 1432 O O . GLN A 1 190 ? -22.045 -1.734 27.312 1.00 79.81 190 GLN A O 1
ATOM 1437 N N . GLY A 1 191 ? -21.613 -2.798 25.382 1.00 78.44 191 GLY A N 1
ATOM 1438 C CA . GLY A 1 191 ? -20.457 -1.981 25.014 1.00 78.44 191 GLY A CA 1
ATOM 1439 C C . GLY A 1 191 ? -19.158 -2.355 25.732 1.00 78.44 191 GLY A C 1
ATOM 1440 O O . GLY A 1 191 ? -18.121 -1.753 25.440 1.00 78.44 191 GLY A O 1
ATOM 1441 N N . ALA A 1 192 ? -19.169 -3.350 26.628 1.00 80.25 192 ALA A N 1
ATOM 1442 C CA . ALA A 1 192 ? -17.937 -3.886 27.190 1.00 80.25 192 ALA A CA 1
ATOM 1443 C C . ALA A 1 192 ? -17.109 -4.549 26.082 1.00 80.25 192 ALA A C 1
ATOM 1445 O O . ALA A 1 192 ? -17.631 -5.309 25.265 1.00 80.25 192 ALA A O 1
ATOM 1446 N N . ARG A 1 193 ? -15.812 -4.237 26.040 1.00 76.81 193 ARG A N 1
ATOM 1447 C CA . ARG A 1 193 ? -14.880 -4.831 25.078 1.00 76.81 193 ARG A CA 1
ATOM 1448 C C . ARG A 1 193 ? -14.516 -6.243 25.505 1.00 76.81 193 ARG A C 1
ATOM 1450 O O . ARG A 1 193 ? -14.225 -6.479 26.677 1.00 76.81 193 ARG A O 1
ATOM 1457 N N . ILE A 1 194 ? -14.500 -7.154 24.542 1.00 69.38 194 ILE A N 1
ATOM 1458 C CA . ILE A 1 194 ? -14.019 -8.517 24.739 1.00 69.38 194 ILE A CA 1
ATOM 1459 C C . ILE A 1 194 ? -12.560 -8.553 24.262 1.00 69.38 194 ILE A C 1
ATOM 1461 O O . ILE A 1 194 ? -12.281 -8.321 23.089 1.00 69.38 194 ILE A O 1
ATOM 1465 N N . ASN A 1 195 ? -11.624 -8.842 25.176 1.00 66.75 195 ASN A N 1
ATOM 1466 C CA . ASN A 1 195 ? -10.171 -8.858 24.928 1.00 66.75 195 ASN A CA 1
ATOM 1467 C C . ASN A 1 195 ? -9.592 -7.515 24.413 1.00 66.75 195 ASN A C 1
ATOM 1469 O O . ASN A 1 195 ? -10.166 -6.445 24.603 1.00 66.75 195 ASN A O 1
ATOM 1473 N N . TYR A 1 196 ? -8.406 -7.580 23.796 1.00 58.91 196 TYR A N 1
ATOM 1474 C CA . TYR A 1 196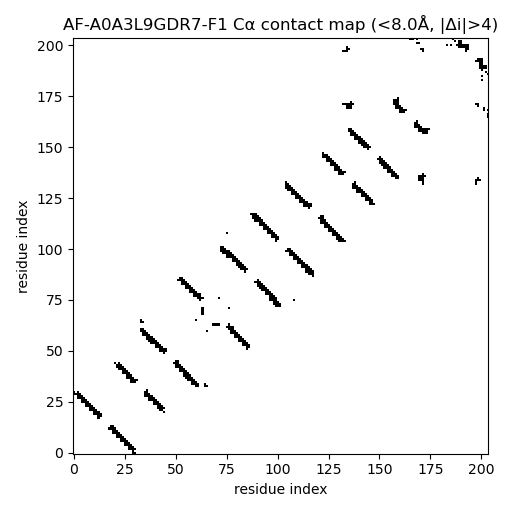 ? -7.717 -6.475 23.116 1.00 58.91 196 TYR A CA 1
ATOM 1475 C C . TYR A 1 196 ? -8.297 -6.153 21.722 1.00 58.91 196 TYR A C 1
ATOM 1477 O O . TYR A 1 196 ? -7.749 -5.307 21.019 1.00 58.91 196 TYR A O 1
ATOM 1485 N N . GLY A 1 197 ? -9.373 -6.833 21.310 1.00 62.09 197 GLY A N 1
ATOM 1486 C CA . GLY A 1 197 ? -10.018 -6.647 20.011 1.00 62.09 197 GLY A CA 1
ATOM 1487 C C . GLY A 1 197 ? -11.014 -5.484 19.979 1.00 62.09 197 GLY A C 1
ATOM 1488 O O . GLY A 1 197 ? -11.285 -4.819 20.982 1.00 62.09 197 GLY A O 1
ATOM 1489 N N . ASN A 1 198 ? -11.592 -5.247 18.798 1.00 68.75 198 ASN A N 1
ATOM 1490 C CA . ASN A 1 198 ? -12.647 -4.247 18.603 1.00 68.75 198 ASN A CA 1
ATOM 1491 C C . ASN A 1 198 ? -14.063 -4.776 18.887 1.00 68.75 198 ASN A C 1
ATOM 1493 O O . ASN A 1 198 ? -15.007 -3.976 18.883 1.00 68.75 198 ASN A O 1
ATOM 1497 N N . SER A 1 199 ? -14.197 -6.070 19.188 1.00 72.94 199 SER A N 1
ATOM 1498 C CA . SER A 1 199 ? -15.452 -6.747 19.506 1.00 72.94 199 SER A CA 1
ATOM 1499 C C . SER A 1 199 ? -16.016 -6.257 20.843 1.00 72.94 199 SER A C 1
ATOM 1501 O O . SER A 1 199 ? -15.310 -6.149 21.853 1.00 72.94 199 SER A O 1
ATOM 1503 N N . THR A 1 200 ? -17.307 -5.942 20.859 1.00 79.75 200 THR A N 1
ATOM 1504 C CA . THR A 1 200 ? -18.011 -5.466 22.056 1.00 79.75 200 THR A CA 1
ATOM 1505 C C . THR A 1 200 ? -19.289 -6.246 22.265 1.00 79.75 200 THR A C 1
ATOM 1507 O O . THR A 1 200 ? -19.946 -6.594 21.288 1.00 79.75 200 THR A O 1
ATOM 1510 N N . ILE A 1 201 ? -19.672 -6.433 23.526 1.00 77.81 201 ILE A N 1
ATOM 1511 C CA . ILE A 1 201 ? -20.963 -7.017 23.894 1.00 77.81 201 ILE A CA 1
ATOM 1512 C C . ILE A 1 201 ? -22.066 -6.151 23.291 1.00 77.81 201 ILE A C 1
ATOM 1514 O O . ILE A 1 201 ? -22.100 -4.929 23.501 1.00 77.81 201 ILE A O 1
ATOM 1518 N N . ASP A 1 202 ? -22.918 -6.779 22.491 1.00 72.19 202 ASP A N 1
ATOM 1519 C CA . ASP A 1 202 ? -24.040 -6.115 21.861 1.00 72.19 202 ASP A CA 1
ATOM 1520 C C . ASP A 1 202 ? -25.154 -5.848 22.887 1.00 72.19 202 ASP A C 1
ATOM 1522 O O . ASP A 1 202 ? -24.991 -5.952 24.104 1.00 72.19 202 ASP A O 1
ATOM 1526 N N . ARG A 1 203 ? -26.273 -5.325 22.400 1.00 67.38 203 ARG A N 1
ATOM 1527 C CA . ARG A 1 203 ? -27.387 -4.895 23.247 1.00 67.38 203 ARG A CA 1
ATOM 1528 C C . ARG A 1 203 ? -28.268 -6.069 23.709 1.00 67.38 203 ARG A C 1
ATOM 1530 O O . ARG A 1 203 ? -29.108 -5.845 24.583 1.00 67.38 203 ARG A O 1
ATOM 1537 N N . TRP A 1 204 ? -28.157 -7.240 23.085 1.00 56.56 204 TRP A N 1
ATOM 1538 C CA . TRP A 1 204 ? -29.207 -8.261 23.071 1.00 56.56 204 TRP A CA 1
ATOM 1539 C C . TRP A 1 204 ? -28.839 -9.485 23.910 1.00 56.56 204 TRP A C 1
ATOM 1541 O O . TRP A 1 204 ? -27.665 -9.900 23.898 1.00 56.56 204 TRP A O 1
#

Mean predicted aligned error: 8.24 Å

Solvent-accessible surface area (backbone atoms only — not comparable to full-atom values): 11267 Å² total; per-residue (Å²): 133,95,53,49,76,53,77,51,71,52,77,48,78,39,88,89,75,76,49,77,48,70,36,39,40,40,37,41,36,39,73,56,96,60,30,36,40,35,42,35,42,36,37,41,68,51,97,88,69,49,78,45,44,40,38,41,39,39,38,39,31,41,42,35,60,75,70,73,46,76,83,65,61,58,58,73,42,35,38,38,39,38,37,37,35,44,88,79,53,38,34,37,41,38,41,34,38,33,28,39,41,83,82,68,34,36,41,38,36,40,37,38,34,42,35,44,40,70,93,52,78,66,37,43,37,43,35,40,39,41,36,40,59,45,39,55,18,38,40,37,39,38,42,36,40,37,75,82,77,50,70,50,76,49,76,51,70,49,42,31,74,48,82,54,98,87,46,79,48,62,27,41,54,72,80,56,97,87,58,88,83,83,86,85,88,62,90,92,44,58,68,41,64,53,76,97,56,76,38,42,44,62,91,119

Sequence (204 aa):
DYGSFYLSGSWSDYWASGQNRSNYSIGYSNSASWGSYSVSAQRSWNEDGDTDDSVYLSFTIPIEKLLGTEQRTSGFQSIDTQMSSDFKGNNQLNVSSSGYSDNARVSYSVNTGYTMNKASKDLSYVGGYASYESPWGSLAGSVSANSDNSRQVSLSTDGGFVLHSGGLTFSNDSFSDSDTLAVVQAPGAQGARINYGNSTIDRW

InterPro domains:
  IPR000015 Outer membrane usher protein [PF00577] (2-198)
  IPR000015 Outer membrane usher protein [PTHR30451] (1-203)

Foldseek 3Di:
DQWDKDKDKDWDADPVPRDIDIKIKIKTKDADLFWIKMKMWIWDADPVGDIFIKIKIKTKGFVCSVVVHPQDLDDFGIKMWMWMDRVPFWIKIKIKTKDAHNVRQKIKMKMWMWIGDPVDDIKIKIKMKMWGQAQQKIKIKMWMAMPVGDIDIDIDIDWDWDQDPVGIDGGRDDDDPPDDDDDDDDAPQFQPDDPPDNHTDHND

Secondary structure (DSSP, 8-state):
---EEEEEEEEEEETTTTEEEEEEEEEEEEEETTEEEEEEEEEEE-TTS-EEEEEEEEEEEEHHHHHT----SSSEEEEEEEEEE-SSS-EEEEEEEEEE-TTS-EEEEEEEEEEE-SSS--EEEEEEEEEEEETTEEEEEEEEEETTS-EEEEEEEE-EEEEETTEEEEESS---TTSPP-----TT-TTPBPTTSS-B----

pLDDT: mean 88.64, std 8.77, range [56.56, 97.75]

Radius of gyration: 22.94 Å; Cα contacts (8 Å, |Δi|>4): 450; chains: 1; bounding box: 52×50×57 Å

Nearest PDB structures (foldseek):
  7lhh-assembly1_C  TM=7.540E-01  e=1.119E-03  Escherichia coli
  6ehb-assembly1_B  TM=6.692E-01  e=1.491E-01  Vibrio cholerae O395
  6ehc-assembly1_A  TM=6.353E-01  e=4.090E-01  Vibrio cholerae O395